Protein AF-T0PRH8-F1 (afdb_monomer_lite)

pLDDT: mean 71.01, std 11.2, range [43.16, 95.88]

Radius of gyration: 41.34 Å; chains: 1; bounding box: 69×124×57 Å

Sequence (202 aa):
MGSVISRPVVTSVGVLYPAYASFKALETPSTDDDKQWLTYWVVFSITSSAEEVAERVVSYLPGYYVLKCIFLVWLMLPKTRGAIVVYDRYLQPLLKQYEPLLDAKLAALKTYVDNWIADMKANGASYIKQGLTISIEKAMEVQEAAANSPLKAKVADKMAEMKTKGLQMTSDGVAKIKAQVSRRKLSSAIDADVDAEPEAIE

Foldseek 3Di:
DPPPVVVVVVVCCLCVVLVVQCVVVVVDPDCVSVVVSVVSVVVVVVVVVVVVVCVVVVPDDPPVVVVVVVLVVCCPDPVNVSVVVCCVPPVVVVVVVCVVVVVVVVVVVVVVVVVVVVCCVVCVVVVVVVVVVVVVVVVVVVVVCVVPDCVVVVVVVVVVVVVVVVVVVVVVVVVVVVVVVVVVVVVVVVVVVVVPDDDDDD

Structure (mmCIF, N/CA/C/O backbone):
data_AF-T0PRH8-F1
#
_entry.id   AF-T0PRH8-F1
#
loop_
_atom_site.group_PDB
_atom_site.id
_atom_site.type_symbol
_atom_site.label_atom_id
_atom_site.label_alt_id
_atom_site.label_comp_id
_atom_site.label_asym_id
_atom_site.label_entity_id
_atom_site.label_seq_id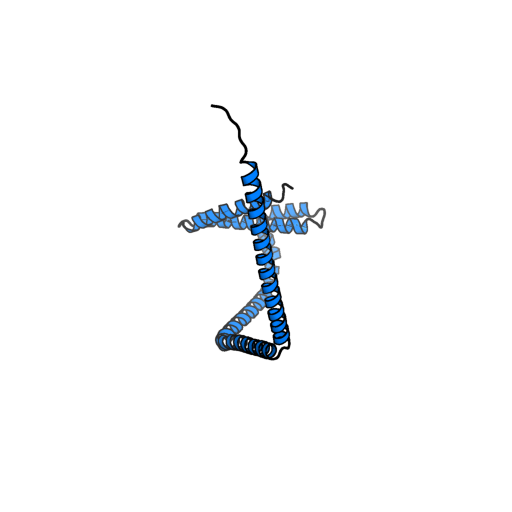
_atom_site.pdbx_PDB_ins_code
_atom_site.Cartn_x
_atom_site.Cartn_y
_atom_site.Cartn_z
_atom_site.occupancy
_atom_site.B_iso_or_equiv
_atom_site.auth_seq_id
_atom_site.auth_comp_id
_atom_site.auth_asym_id
_atom_site.auth_atom_id
_atom_site.pdbx_PDB_model_num
ATOM 1 N N . MET A 1 1 ? -10.837 21.943 -27.639 1.00 43.16 1 MET A N 1
ATOM 2 C CA . MET A 1 1 ? -10.510 22.198 -26.215 1.00 43.16 1 MET A CA 1
ATOM 3 C C . MET A 1 1 ? -11.712 21.995 -25.270 1.00 43.16 1 MET A C 1
ATOM 5 O O . MET A 1 1 ? -11.716 22.560 -24.189 1.00 43.16 1 MET A O 1
ATOM 9 N N . GLY A 1 2 ? -12.721 21.178 -25.621 1.00 47.44 2 GLY A N 1
ATOM 10 C CA . GLY A 1 2 ? -13.896 20.932 -24.759 1.00 47.44 2 GLY A CA 1
ATOM 11 C C . GLY A 1 2 ? -13.803 19.687 -23.863 1.00 47.44 2 GLY A C 1
ATOM 12 O O . GLY A 1 2 ? -14.584 19.549 -22.931 1.00 47.44 2 GLY A O 1
ATOM 13 N N . SER A 1 3 ? -12.844 18.789 -24.111 1.00 53.62 3 SER A N 1
ATOM 14 C CA . SER A 1 3 ? -12.804 17.462 -23.468 1.00 53.62 3 SER A CA 1
ATOM 15 C C . SER A 1 3 ? -12.044 17.399 -22.139 1.00 53.62 3 SER A C 1
ATOM 17 O O . SER A 1 3 ? -12.079 16.372 -21.472 1.00 53.62 3 SER A O 1
ATOM 19 N N . VAL A 1 4 ? -11.339 18.466 -21.747 1.00 50.88 4 VAL A N 1
ATOM 20 C CA . VAL A 1 4 ? -10.455 18.454 -20.561 1.00 50.88 4 VAL A CA 1
ATOM 21 C C . VAL A 1 4 ? -11.150 18.953 -19.293 1.00 50.88 4 VAL A C 1
ATOM 23 O O . VAL A 1 4 ? -10.736 18.604 -18.195 1.00 50.88 4 VAL A O 1
ATOM 26 N N . ILE A 1 5 ? -12.231 19.726 -19.437 1.00 53.38 5 ILE A N 1
ATOM 27 C CA . ILE A 1 5 ? -13.004 20.259 -18.303 1.00 53.38 5 ILE A CA 1
ATOM 28 C C . ILE A 1 5 ? -14.158 19.310 -17.941 1.00 53.38 5 ILE A C 1
ATOM 30 O O . ILE A 1 5 ? -14.494 19.166 -16.771 1.00 53.38 5 ILE A O 1
ATOM 34 N N . SER A 1 6 ? -14.733 18.596 -18.917 1.00 56.00 6 SER A N 1
ATOM 35 C CA . SER A 1 6 ? -15.868 17.693 -18.676 1.00 56.00 6 SER A CA 1
ATOM 36 C C . SER A 1 6 ? -15.503 16.453 -17.852 1.00 56.00 6 SER A C 1
ATOM 38 O O . SER A 1 6 ? -16.301 16.034 -17.017 1.00 56.00 6 SER A O 1
ATOM 40 N N . ARG A 1 7 ? -14.298 15.891 -18.031 1.00 60.00 7 ARG A N 1
ATOM 41 C CA . ARG A 1 7 ? -13.846 14.685 -17.308 1.00 60.00 7 ARG A CA 1
ATOM 42 C C . ARG A 1 7 ? -13.768 14.887 -15.786 1.00 60.00 7 ARG A C 1
ATOM 44 O O . ARG A 1 7 ? -14.464 14.159 -15.084 1.00 60.00 7 ARG A O 1
ATOM 51 N N . PRO A 1 8 ? -13.035 15.881 -15.242 1.00 61.50 8 PRO A N 1
ATOM 52 C CA . PRO A 1 8 ? -12.968 16.072 -13.794 1.00 61.50 8 PRO A CA 1
ATOM 53 C C . PRO A 1 8 ? -14.308 16.496 -13.185 1.00 61.50 8 PRO A C 1
ATOM 55 O O . PRO A 1 8 ? -14.574 16.145 -12.042 1.00 61.50 8 PRO A O 1
ATOM 58 N N . VAL A 1 9 ? -15.173 17.200 -13.925 1.00 65.19 9 VAL A N 1
ATOM 59 C CA . VAL A 1 9 ? -16.506 17.595 -13.438 1.00 65.19 9 VAL A CA 1
ATOM 60 C C . VAL A 1 9 ? -17.423 16.379 -13.293 1.00 65.19 9 VAL A C 1
ATOM 62 O O . VAL A 1 9 ? -18.055 16.220 -12.253 1.00 65.19 9 VAL A O 1
ATOM 65 N N . VAL A 1 10 ? -17.447 15.477 -14.279 1.00 65.50 10 VAL A N 1
ATOM 66 C CA . VAL A 1 10 ? -18.222 14.226 -14.200 1.00 65.50 10 VAL A CA 1
ATOM 67 C C . VAL A 1 10 ? -17.680 13.309 -13.101 1.00 65.50 10 VAL A C 1
ATOM 69 O O . VAL A 1 10 ? -18.465 12.781 -12.317 1.00 65.50 10 VAL A O 1
ATOM 72 N N . THR A 1 11 ? -16.356 13.174 -12.975 1.00 66.06 11 THR A N 1
ATOM 73 C CA . THR A 1 11 ? -15.730 12.402 -11.888 1.00 66.06 11 THR A CA 1
ATOM 74 C C . THR A 1 11 ? -16.019 13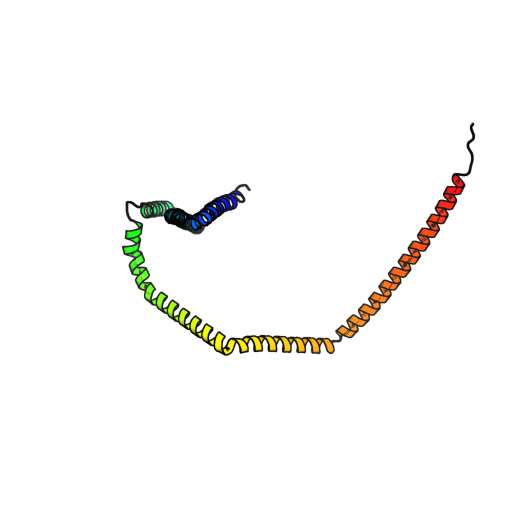.012 -10.517 1.00 66.06 11 THR A C 1
ATOM 76 O O . THR A 1 11 ? -16.345 12.290 -9.582 1.00 66.06 11 THR A O 1
ATOM 79 N N . SER A 1 12 ? -15.967 14.338 -10.389 1.00 69.94 12 SER A N 1
ATOM 80 C CA . SER A 1 12 ? -16.267 15.030 -9.131 1.00 69.94 12 SER A CA 1
ATOM 81 C C . SER A 1 12 ? -17.722 14.815 -8.726 1.00 69.94 12 SER A C 1
ATOM 83 O O . SER A 1 12 ? -17.978 14.441 -7.590 1.00 69.94 12 SER A O 1
ATOM 85 N N . VAL A 1 13 ? -18.681 14.955 -9.646 1.00 73.81 13 VAL A N 1
ATOM 86 C CA . VAL A 1 13 ? -20.102 14.693 -9.354 1.00 73.81 13 VAL A CA 1
ATOM 87 C C . VAL A 1 13 ? -20.341 13.215 -9.014 1.00 73.81 13 VAL A C 1
ATOM 89 O O . VAL A 1 13 ? -21.066 12.922 -8.064 1.00 73.81 13 VAL A O 1
ATOM 92 N N . GLY A 1 14 ? -19.680 12.295 -9.724 1.00 66.19 14 GLY A N 1
ATOM 93 C CA . GLY A 1 14 ? -19.732 10.852 -9.470 1.00 66.19 14 GLY A CA 1
ATOM 94 C C . GLY A 1 14 ? -19.055 10.399 -8.173 1.00 66.19 14 GLY A C 1
ATOM 95 O O . GLY A 1 14 ? -19.273 9.275 -7.750 1.00 66.19 14 GLY A O 1
ATOM 96 N N . VAL A 1 15 ? -18.270 11.253 -7.512 1.00 78.25 15 VAL A N 1
ATOM 97 C CA . VAL A 1 15 ? -17.600 10.928 -6.241 1.00 78.25 15 VAL A CA 1
ATOM 98 C C . VAL A 1 15 ? -18.198 11.718 -5.076 1.00 78.25 15 VAL A C 1
ATOM 100 O O . VAL A 1 15 ? -18.506 11.136 -4.042 1.00 78.25 15 VAL A O 1
ATOM 103 N N . LEU A 1 16 ? -18.421 13.026 -5.230 1.00 77.81 16 LEU A N 1
ATOM 104 C CA . LEU A 1 16 ? -18.896 13.915 -4.159 1.00 77.81 16 LEU A CA 1
ATOM 105 C C . LEU A 1 16 ? -20.326 13.603 -3.717 1.00 77.81 16 LEU A C 1
ATOM 107 O O . LEU A 1 16 ? -20.601 13.586 -2.519 1.00 77.81 16 LEU A O 1
ATOM 111 N N . TYR A 1 17 ? -21.232 13.343 -4.664 1.00 77.25 17 TYR A N 1
ATOM 112 C CA . TYR A 1 17 ? -22.624 13.025 -4.341 1.00 77.25 17 TYR A CA 1
ATOM 113 C C . TYR A 1 17 ? -22.763 11.700 -3.564 1.00 77.25 17 TYR A C 1
ATOM 115 O O . TYR A 1 17 ? -23.310 11.722 -2.458 1.00 77.25 17 TYR A O 1
ATOM 123 N N . PRO A 1 18 ? -22.233 10.561 -4.051 1.00 78.12 18 PRO A N 1
ATOM 124 C CA . PRO A 1 18 ? -22.282 9.305 -3.307 1.00 78.12 18 PRO A CA 1
ATOM 125 C C . PRO A 1 18 ? -21.422 9.321 -2.038 1.00 78.12 18 PRO A C 1
ATOM 127 O O . PRO A 1 18 ? -21.774 8.629 -1.089 1.00 78.12 18 PRO A O 1
ATOM 130 N N . ALA A 1 19 ? -20.351 10.121 -1.953 1.00 78.88 19 ALA A N 1
ATOM 131 C CA . ALA A 1 19 ? -19.592 10.285 -0.708 1.00 78.88 19 ALA A CA 1
ATOM 132 C C . ALA A 1 19 ? -20.415 10.989 0.381 1.00 78.88 19 ALA A C 1
ATOM 134 O O . ALA A 1 19 ? -20.448 10.527 1.520 1.00 78.88 19 ALA A O 1
ATOM 135 N N . TYR A 1 20 ? -21.134 12.060 0.030 1.00 78.31 20 TYR A N 1
ATOM 136 C CA . TYR A 1 20 ? -22.046 12.725 0.963 1.00 78.31 20 TYR A CA 1
ATOM 137 C C . TYR A 1 20 ? -23.210 11.813 1.367 1.00 78.31 20 TYR A C 1
ATOM 139 O O . TYR A 1 20 ? -23.575 11.739 2.539 1.00 78.31 20 TYR A O 1
ATOM 147 N N . ALA A 1 21 ? -23.768 11.073 0.409 1.00 77.00 21 ALA A N 1
ATOM 148 C CA . ALA A 1 21 ? -24.850 10.141 0.688 1.00 77.00 21 ALA A CA 1
ATOM 149 C C . ALA A 1 21 ? -24.391 8.936 1.535 1.00 77.00 21 ALA A C 1
ATOM 151 O O . ALA A 1 21 ? -25.132 8.515 2.417 1.00 77.00 21 ALA A O 1
ATOM 152 N N . SER A 1 22 ? -23.153 8.458 1.351 1.00 75.94 22 SER A N 1
ATOM 153 C CA . SER A 1 22 ? -22.528 7.436 2.208 1.00 75.94 22 SER A CA 1
ATOM 154 C C . SER A 1 22 ? -22.300 7.961 3.628 1.00 75.94 22 SER A C 1
ATOM 156 O O . SER A 1 22 ? -22.585 7.259 4.588 1.00 75.94 22 SER A O 1
ATOM 158 N N . PHE A 1 23 ? -21.843 9.210 3.785 1.00 78.38 23 PHE A N 1
ATOM 159 C CA . PHE A 1 23 ? -21.704 9.841 5.104 1.00 78.38 23 PHE A CA 1
ATOM 160 C C . PHE A 1 23 ? -23.047 9.904 5.837 1.00 78.38 23 PHE A C 1
ATOM 162 O O . PHE A 1 23 ? -23.138 9.537 7.003 1.00 78.38 23 PHE A O 1
ATOM 169 N N . LYS A 1 24 ? -24.106 10.302 5.128 1.00 73.62 24 LYS A N 1
ATOM 170 C CA . LYS A 1 24 ? -25.454 10.352 5.694 1.00 73.62 24 LYS A CA 1
ATOM 171 C C . LYS A 1 24 ? -26.014 8.959 6.009 1.00 73.62 24 LYS A C 1
ATOM 173 O O . LYS A 1 24 ? -26.724 8.817 6.996 1.00 73.62 24 LYS A O 1
ATOM 178 N N . ALA A 1 25 ? -25.681 7.949 5.202 1.00 71.69 25 ALA A N 1
ATOM 179 C CA . ALA A 1 25 ? -26.064 6.558 5.445 1.00 71.69 25 ALA A CA 1
ATOM 180 C C . ALA A 1 25 ? -25.408 5.982 6.715 1.00 71.69 25 ALA A C 1
ATOM 182 O O . ALA A 1 25 ? -26.069 5.269 7.464 1.00 71.69 25 ALA A O 1
ATOM 183 N N . LEU A 1 26 ? -24.167 6.380 7.021 1.00 71.12 26 LEU A N 1
ATOM 184 C CA . LEU A 1 26 ? -23.452 5.971 8.239 1.00 71.12 26 LEU A CA 1
ATOM 185 C C . LEU A 1 26 ? -24.048 6.545 9.534 1.00 71.12 26 LEU A C 1
ATOM 187 O O . LEU A 1 26 ? -23.803 6.011 10.614 1.00 71.12 26 LEU A O 1
ATOM 191 N N . GLU A 1 27 ? -24.813 7.635 9.448 1.00 73.06 27 GLU A N 1
ATOM 192 C CA . GLU A 1 27 ? -25.531 8.207 10.594 1.00 73.06 27 GLU A CA 1
ATOM 193 C C . GLU A 1 27 ? -26.893 7.531 10.830 1.00 73.06 27 GLU A C 1
ATOM 195 O O . GLU A 1 27 ? -27.508 7.717 11.884 1.00 73.06 27 GLU A O 1
ATOM 200 N N . THR A 1 28 ? -27.372 6.726 9.875 1.00 69.69 28 THR A N 1
ATOM 201 C CA . THR A 1 28 ? -28.622 5.968 9.991 1.00 69.69 28 THR A CA 1
ATOM 202 C C . THR A 1 28 ? -28.387 4.547 10.519 1.00 69.69 28 THR A C 1
ATOM 204 O O . THR A 1 28 ? -27.444 3.879 10.114 1.00 69.69 28 THR A O 1
ATOM 207 N N . PRO A 1 29 ? -29.265 4.018 11.393 1.00 64.25 29 PRO A N 1
ATOM 208 C CA . PRO A 1 29 ? -29.137 2.657 11.926 1.00 64.25 29 PRO A CA 1
ATOM 209 C C . PRO A 1 29 ? -29.546 1.538 10.937 1.00 64.25 29 PRO A C 1
ATOM 211 O O . PRO A 1 29 ? -29.546 0.364 11.313 1.00 64.25 29 PRO A O 1
ATOM 214 N N . SER A 1 30 ? -29.929 1.868 9.695 1.00 69.31 30 SER A N 1
ATOM 215 C CA . SER A 1 30 ? -30.323 0.920 8.642 1.00 69.31 30 SER A CA 1
ATOM 216 C C . SER A 1 30 ? -29.120 0.421 7.835 1.00 69.31 30 SER A C 1
ATOM 218 O O . SER A 1 30 ? -28.444 1.181 7.159 1.00 69.31 30 SER A O 1
ATOM 220 N N . THR A 1 31 ? -28.908 -0.898 7.815 1.00 66.38 31 THR A N 1
ATOM 221 C CA . THR A 1 31 ? -27.785 -1.527 7.081 1.00 66.38 31 THR A CA 1
ATOM 222 C C . THR A 1 31 ? -28.020 -1.708 5.574 1.00 66.38 31 THR A C 1
ATOM 224 O O . THR A 1 31 ? -27.134 -2.177 4.857 1.00 66.38 31 THR A O 1
ATOM 227 N N . ASP A 1 32 ? -29.215 -1.399 5.067 1.00 69.44 32 ASP A N 1
ATOM 228 C CA . ASP A 1 32 ? -29.540 -1.582 3.645 1.00 69.44 32 ASP A CA 1
ATOM 229 C C . ASP A 1 32 ? -29.017 -0.435 2.770 1.00 69.44 32 ASP A C 1
ATOM 231 O O . ASP A 1 32 ? -28.606 -0.675 1.632 1.00 69.44 32 ASP A O 1
ATOM 235 N N . ASP A 1 33 ? -28.919 0.774 3.327 1.00 69.19 33 ASP A N 1
ATOM 236 C CA . ASP A 1 33 ? -28.323 1.926 2.649 1.00 69.19 33 ASP A CA 1
ATOM 237 C C . ASP A 1 33 ? -26.811 1.715 2.462 1.00 69.19 33 ASP A C 1
ATOM 239 O O . ASP A 1 33 ? -26.274 1.936 1.373 1.00 69.19 33 ASP A O 1
ATOM 243 N N . ASP A 1 34 ? -26.135 1.159 3.473 1.00 73.50 34 ASP A N 1
ATOM 244 C CA . ASP A 1 34 ? -24.714 0.798 3.412 1.00 73.50 34 ASP A CA 1
ATOM 245 C C . ASP A 1 34 ? -24.415 -0.175 2.266 1.00 73.50 34 ASP A C 1
ATOM 247 O O . ASP A 1 34 ? -23.456 0.009 1.511 1.00 73.50 34 ASP A O 1
ATOM 251 N N . LYS A 1 35 ? -25.256 -1.205 2.088 1.00 71.44 35 LYS A N 1
ATOM 252 C CA . LYS A 1 35 ? -25.101 -2.181 0.995 1.00 71.44 35 LYS A CA 1
ATOM 253 C C . LYS A 1 35 ? -25.256 -1.523 -0.369 1.00 71.44 35 LYS A C 1
ATOM 255 O O . LYS A 1 35 ? -24.525 -1.879 -1.296 1.00 71.44 35 LYS A O 1
ATOM 260 N N . GLN A 1 36 ? -26.190 -0.586 -0.511 1.00 74.38 36 GLN A N 1
ATOM 261 C CA . GLN A 1 36 ? -26.423 0.120 -1.767 1.00 74.38 36 GLN A CA 1
ATOM 262 C C . GLN A 1 36 ? -25.223 0.998 -2.144 1.00 74.38 36 GLN A C 1
ATOM 264 O O . GLN A 1 36 ? -24.750 0.927 -3.282 1.00 74.38 36 GLN A O 1
ATOM 269 N N . TRP A 1 37 ? -24.680 1.763 -1.193 1.00 78.44 37 TRP A N 1
ATOM 270 C CA . TRP A 1 37 ? -23.505 2.602 -1.439 1.00 78.44 37 TRP A CA 1
ATOM 271 C C . TRP A 1 37 ? -22.243 1.768 -1.659 1.00 78.44 37 TRP A C 1
ATOM 273 O O . TRP A 1 37 ? -21.500 2.031 -2.602 1.00 78.44 37 TRP A O 1
ATOM 283 N N . LEU A 1 38 ? -22.032 0.700 -0.883 1.00 72.62 38 LEU A N 1
ATOM 284 C CA . LEU A 1 38 ? -20.902 -0.211 -1.083 1.00 72.62 38 LEU A CA 1
ATOM 285 C C . LEU A 1 38 ? -20.961 -0.897 -2.458 1.00 72.62 38 LEU A C 1
ATOM 287 O O . LEU A 1 38 ? -19.945 -0.999 -3.143 1.00 72.62 38 LEU A O 1
ATOM 291 N N . THR A 1 39 ? -22.154 -1.304 -2.905 1.00 74.19 39 THR A N 1
ATOM 292 C CA . THR A 1 39 ? -22.360 -1.872 -4.248 1.00 74.19 39 THR A CA 1
ATOM 293 C C . THR A 1 39 ? -22.036 -0.851 -5.337 1.00 74.19 39 THR A C 1
ATOM 295 O O . THR A 1 39 ? -21.348 -1.186 -6.303 1.00 74.19 39 THR A O 1
ATOM 298 N N . TYR A 1 40 ? -22.476 0.400 -5.172 1.00 77.75 40 TYR A N 1
ATOM 299 C CA . TYR A 1 40 ? -22.128 1.487 -6.086 1.00 77.75 40 TYR A CA 1
ATOM 300 C C . TYR A 1 40 ? -20.607 1.676 -6.189 1.00 77.75 40 TYR A C 1
ATOM 302 O O . TYR A 1 40 ? -20.074 1.707 -7.298 1.00 77.75 40 TYR A O 1
ATOM 310 N N . TRP A 1 41 ? -19.898 1.724 -5.055 1.00 81.12 41 TRP A N 1
ATOM 311 C CA . TRP A 1 41 ? -18.442 1.894 -5.024 1.00 81.12 41 TRP A CA 1
ATOM 312 C C . TRP A 1 41 ? -17.698 0.745 -5.711 1.00 81.12 41 TRP A C 1
ATOM 314 O O . TRP A 1 41 ? -16.776 0.994 -6.484 1.00 81.12 41 TRP A O 1
ATOM 324 N N . VAL A 1 42 ? -18.133 -0.504 -5.514 1.00 74.62 42 VAL A N 1
ATOM 325 C CA . VAL A 1 42 ? -17.550 -1.669 -6.202 1.00 74.62 42 VAL A CA 1
ATOM 326 C C . VAL A 1 42 ? -17.727 -1.562 -7.721 1.00 74.62 42 VAL A C 1
ATOM 328 O O . VAL A 1 42 ? -16.772 -1.764 -8.472 1.00 74.62 42 VAL A O 1
ATOM 331 N N . VAL A 1 43 ? -18.926 -1.201 -8.190 1.00 76.19 43 VAL A N 1
ATOM 332 C CA . VAL A 1 43 ? -19.208 -1.034 -9.627 1.00 76.19 43 VAL A CA 1
ATOM 333 C C . VAL A 1 43 ? -18.403 0.126 -10.218 1.00 76.19 43 VAL A C 1
ATOM 335 O O . VAL A 1 43 ? -17.841 -0.012 -11.308 1.00 76.19 43 VAL A O 1
ATOM 338 N N . PHE A 1 44 ? -18.298 1.243 -9.495 1.00 76.44 44 PHE A N 1
ATOM 339 C CA . PHE A 1 44 ? -17.514 2.406 -9.901 1.00 76.44 44 PHE A CA 1
ATOM 340 C C . PHE A 1 44 ? -16.026 2.056 -10.047 1.00 76.44 44 PHE A C 1
ATOM 342 O O . PHE A 1 44 ? -15.454 2.271 -11.112 1.00 76.44 44 PHE A O 1
ATOM 349 N N . SER A 1 45 ? -15.415 1.414 -9.045 1.00 72.31 45 SER A N 1
ATOM 350 C CA . SER A 1 45 ? -13.994 1.039 -9.081 1.00 72.31 45 SER A CA 1
ATOM 351 C C . SER A 1 45 ? -13.656 0.045 -10.191 1.00 72.31 45 SER A C 1
ATOM 353 O O . SER A 1 45 ? -12.612 0.182 -10.831 1.00 72.31 45 SER A O 1
ATOM 355 N N . ILE A 1 46 ? -14.527 -0.936 -10.454 1.00 72.19 46 ILE A N 1
ATOM 356 C CA . ILE A 1 46 ? -14.340 -1.887 -11.560 1.00 72.19 46 ILE A CA 1
ATOM 357 C C . ILE A 1 46 ? -14.431 -1.161 -12.905 1.00 72.19 46 ILE A C 1
ATOM 359 O O . ILE A 1 46 ? -13.607 -1.404 -13.785 1.00 72.19 46 ILE A O 1
ATOM 363 N N . THR A 1 47 ? -15.396 -0.252 -13.057 1.00 72.31 47 THR A N 1
ATOM 364 C CA . THR A 1 47 ? -15.590 0.516 -14.294 1.00 72.31 47 THR A CA 1
ATOM 365 C C . THR A 1 47 ? -14.406 1.446 -14.563 1.00 72.31 47 THR A C 1
ATOM 367 O O . THR A 1 47 ? -13.864 1.425 -15.665 1.00 72.31 47 THR A O 1
ATOM 370 N N . SER A 1 48 ? -13.932 2.185 -13.555 1.00 71.31 48 SER A N 1
ATOM 371 C CA . SER A 1 48 ? -12.764 3.069 -13.681 1.00 71.31 48 SER A CA 1
ATOM 372 C C . SER A 1 48 ? -11.468 2.296 -13.930 1.00 71.31 48 SER A C 1
ATOM 374 O O . SER A 1 48 ? -10.686 2.663 -14.803 1.00 71.31 48 SER A O 1
ATOM 376 N N . SER A 1 49 ? -11.264 1.169 -13.239 1.00 67.56 49 SER A N 1
ATOM 377 C CA . SER A 1 49 ? -10.101 0.301 -13.479 1.00 67.56 49 SER A CA 1
ATOM 378 C C . SER A 1 49 ? -10.124 -0.292 -14.892 1.00 67.56 49 SER A C 1
ATOM 380 O O . SER A 1 49 ? -9.086 -0.418 -15.542 1.00 67.56 49 SER A O 1
ATOM 382 N N . ALA A 1 50 ? -11.311 -0.646 -15.396 1.00 64.69 50 ALA A N 1
ATOM 383 C CA . ALA A 1 50 ? -11.483 -1.118 -16.763 1.00 64.69 50 ALA A CA 1
ATOM 384 C C . ALA A 1 50 ? -11.214 -0.014 -17.796 1.00 64.69 50 ALA A C 1
ATOM 386 O O . ALA A 1 50 ? -10.628 -0.318 -18.833 1.00 64.69 50 ALA A O 1
ATOM 387 N N . GLU A 1 51 ? -11.590 1.238 -17.519 1.00 69.44 51 GLU A N 1
ATOM 388 C CA . GLU A 1 51 ? -11.321 2.395 -18.383 1.00 69.44 51 GLU A CA 1
ATOM 389 C C . GLU A 1 51 ? -9.813 2.666 -18.506 1.00 69.44 51 GLU A C 1
ATOM 391 O O . GLU A 1 51 ? -9.298 2.767 -19.619 1.00 69.44 51 GLU A O 1
ATOM 396 N N . GLU A 1 52 ? -9.071 2.647 -17.396 1.00 65.06 52 GLU A N 1
ATOM 397 C CA . GLU A 1 52 ? -7.612 2.841 -17.401 1.00 65.06 52 GLU A CA 1
ATOM 398 C C . GLU A 1 52 ? -6.860 1.707 -18.117 1.00 65.06 52 GLU A C 1
ATOM 400 O O . GLU A 1 52 ? -5.920 1.937 -18.888 1.00 65.06 52 GLU A O 1
ATOM 405 N N . VAL A 1 53 ? -7.273 0.457 -17.883 1.00 58.22 53 VAL A N 1
ATOM 406 C CA . VAL A 1 53 ? -6.692 -0.709 -18.562 1.00 58.22 53 VAL A CA 1
ATOM 407 C C . VAL A 1 53 ? -7.071 -0.714 -20.039 1.00 58.22 53 VAL A C 1
ATOM 409 O O . VAL A 1 53 ? -6.250 -1.099 -20.871 1.00 58.22 53 VAL A O 1
ATOM 412 N N . ALA A 1 54 ? -8.285 -0.281 -20.386 1.00 58.19 54 ALA A N 1
ATOM 413 C CA . ALA A 1 54 ? -8.686 -0.097 -21.769 1.00 58.19 54 ALA A CA 1
ATOM 414 C C . ALA A 1 54 ? -7.761 0.927 -22.427 1.00 58.19 54 ALA A C 1
ATOM 416 O O . ALA A 1 54 ? -7.040 0.540 -23.337 1.00 58.19 54 ALA A O 1
ATOM 417 N N . GLU A 1 55 ? -7.672 2.163 -21.934 1.00 60.09 55 GLU A N 1
ATOM 418 C CA . GLU A 1 55 ? -6.828 3.216 -22.523 1.00 60.09 55 GLU A CA 1
ATOM 419 C C . GLU A 1 55 ? -5.357 2.785 -22.706 1.00 60.09 55 GLU A C 1
ATOM 421 O O . GLU A 1 55 ? -4.754 3.064 -23.743 1.00 60.09 55 GLU A O 1
ATOM 426 N N . ARG A 1 56 ? -4.790 2.031 -21.751 1.00 53.66 56 ARG A N 1
ATOM 427 C CA . ARG A 1 56 ? -3.397 1.549 -21.810 1.00 53.66 56 ARG A CA 1
ATOM 428 C C . ARG A 1 56 ? -3.171 0.395 -22.794 1.00 53.66 56 ARG A C 1
ATOM 430 O O . ARG A 1 56 ? -2.091 0.293 -23.366 1.00 53.66 56 ARG A O 1
ATOM 437 N N . VAL A 1 57 ? -4.157 -0.483 -22.973 1.00 51.72 57 VAL A N 1
ATOM 438 C CA . VAL A 1 57 ? -4.062 -1.681 -23.835 1.00 51.72 57 VAL A CA 1
ATOM 439 C C . VAL A 1 57 ? -4.569 -1.397 -25.259 1.00 51.72 57 VAL A C 1
ATOM 441 O O . VAL A 1 57 ? -4.159 -2.065 -26.209 1.00 51.72 57 VAL A O 1
ATOM 444 N N . VAL A 1 58 ? -5.421 -0.374 -25.419 1.00 49.78 58 VAL A N 1
ATOM 445 C CA . VAL A 1 58 ? -6.073 0.058 -26.670 1.00 49.78 58 VAL A CA 1
ATOM 446 C C . VAL A 1 58 ? -5.087 0.483 -27.764 1.00 49.78 58 VAL A C 1
ATOM 448 O O . VAL A 1 58 ? -5.412 0.432 -28.947 1.00 49.78 58 VAL A O 1
ATOM 451 N N . SER A 1 59 ? -3.866 0.870 -27.407 1.00 55.88 59 SER A N 1
ATOM 452 C CA . SER A 1 59 ? -2.885 1.399 -28.357 1.00 55.88 59 SER A CA 1
ATOM 453 C C . SER A 1 59 ? -2.148 0.340 -29.191 1.00 55.88 59 SER A C 1
ATOM 455 O O . SER A 1 59 ? -1.414 0.729 -30.097 1.00 55.88 59 SER A O 1
ATOM 457 N N . TYR A 1 60 ? -2.316 -0.970 -28.927 1.00 51.22 60 TYR A N 1
ATOM 458 C CA . TYR A 1 60 ? -1.367 -1.981 -29.431 1.00 51.22 60 TYR A CA 1
ATOM 459 C C . TYR A 1 60 ? -1.923 -3.159 -30.266 1.00 51.22 60 TYR A C 1
ATOM 461 O O . TYR A 1 60 ? -1.112 -3.887 -30.832 1.00 51.22 60 TYR A O 1
ATOM 469 N N . LEU A 1 61 ? -3.243 -3.398 -30.406 1.00 48.75 61 LEU A N 1
ATOM 470 C CA . LEU A 1 61 ? -3.723 -4.581 -31.165 1.00 48.75 61 LEU A CA 1
ATOM 471 C C . LEU A 1 61 ? -5.082 -4.430 -31.896 1.00 48.75 61 LEU A C 1
ATOM 473 O O . LEU A 1 61 ? -6.103 -4.200 -31.242 1.00 48.75 61 LEU A O 1
ATOM 477 N N . PRO A 1 62 ? -5.153 -4.674 -33.225 1.00 51.31 62 PRO A N 1
ATOM 478 C CA . PRO A 1 62 ? -6.412 -4.734 -33.969 1.00 51.31 62 PRO A CA 1
ATOM 479 C C . PRO A 1 62 ? -7.062 -6.135 -33.871 1.00 51.31 62 PRO A C 1
ATOM 481 O O . PRO A 1 62 ? -6.412 -7.146 -34.115 1.00 51.31 62 PRO A O 1
ATOM 484 N N . GLY A 1 63 ? -8.355 -6.210 -33.515 1.00 58.81 63 GLY A N 1
ATOM 485 C CA . GLY A 1 63 ? -9.170 -7.450 -33.502 1.00 58.81 63 GLY A CA 1
ATOM 486 C C . GLY A 1 63 ? -9.420 -8.105 -32.130 1.00 58.81 63 GLY A C 1
ATOM 487 O O . GLY A 1 63 ? -10.367 -8.873 -31.973 1.00 58.81 63 GLY A O 1
ATOM 488 N N . TYR A 1 64 ? -8.655 -7.744 -31.100 1.00 53.81 64 TYR A N 1
ATOM 489 C CA . TYR A 1 64 ? -8.808 -8.273 -29.734 1.00 53.81 64 TYR A CA 1
ATOM 490 C C . TYR A 1 64 ? -10.105 -7.811 -29.031 1.00 53.81 64 TYR A C 1
ATOM 492 O O . TYR A 1 64 ? -10.660 -8.532 -28.202 1.00 53.81 64 TYR A O 1
ATOM 500 N N . TYR A 1 65 ? -10.637 -6.640 -29.399 1.00 48.41 65 TYR A N 1
ATOM 501 C CA . TYR A 1 65 ? -11.817 -6.032 -28.768 1.00 48.41 65 TYR A CA 1
ATOM 502 C C . TYR A 1 65 ? -13.082 -6.865 -28.847 1.00 48.41 65 TYR A C 1
ATOM 504 O O . TYR A 1 65 ? -13.819 -6.912 -27.876 1.00 48.41 65 TYR A O 1
ATOM 512 N N . VAL A 1 66 ? -13.354 -7.523 -29.971 1.00 59.81 66 VAL A N 1
ATOM 513 C CA . VAL A 1 66 ? -14.601 -8.285 -30.130 1.00 59.81 66 VAL A CA 1
ATOM 514 C C . VAL A 1 66 ? -14.585 -9.502 -29.209 1.00 59.81 66 VAL A C 1
ATOM 516 O O . VAL A 1 66 ? -15.534 -9.739 -28.465 1.00 59.81 66 VAL A O 1
ATOM 519 N N . LEU A 1 67 ? -13.464 -10.223 -29.191 1.00 56.81 67 LEU A N 1
ATOM 520 C CA . LEU A 1 67 ? -13.277 -11.410 -28.361 1.00 56.81 67 LEU A CA 1
ATOM 521 C C . LEU A 1 67 ? -13.246 -11.044 -26.868 1.00 56.81 67 LEU A C 1
ATOM 523 O O . LEU A 1 67 ? -13.838 -11.734 -26.041 1.00 56.81 67 LEU A O 1
ATOM 527 N N . LYS A 1 68 ? -12.651 -9.893 -26.535 1.00 54.78 68 LYS A N 1
ATOM 528 C CA . LYS A 1 68 ? -12.652 -9.322 -25.187 1.00 54.78 68 LYS A CA 1
ATOM 529 C C . LYS A 1 68 ? -14.032 -8.825 -24.750 1.00 54.78 68 LYS A C 1
ATOM 531 O O . LYS A 1 68 ? -14.417 -9.110 -23.626 1.00 54.78 68 LYS A O 1
ATOM 536 N N . CYS A 1 69 ? -14.798 -8.145 -25.601 1.00 55.84 69 CYS A N 1
ATOM 537 C CA . CYS A 1 69 ? -16.161 -7.707 -25.289 1.00 55.84 69 CYS A CA 1
ATOM 538 C C . CYS A 1 69 ? -17.087 -8.900 -25.052 1.00 55.84 69 CYS A C 1
ATOM 540 O O . CYS A 1 69 ? -17.827 -8.901 -24.076 1.00 55.84 69 CYS A O 1
ATOM 542 N N . ILE A 1 70 ? -16.999 -9.947 -25.878 1.00 68.88 70 ILE A N 1
ATOM 543 C CA . ILE A 1 70 ? -17.749 -11.193 -25.665 1.00 68.88 70 ILE A CA 1
ATOM 544 C C . ILE A 1 70 ? -17.351 -11.827 -24.327 1.00 68.88 70 ILE A C 1
ATOM 546 O O . ILE A 1 70 ? -18.223 -12.217 -23.554 1.00 68.88 70 ILE A O 1
ATOM 550 N N . PHE A 1 71 ? -16.053 -11.869 -24.016 1.00 63.66 71 PHE A N 1
ATOM 551 C CA . PHE A 1 71 ? -15.555 -12.398 -22.748 1.00 63.66 71 PHE A CA 1
ATOM 552 C C . PHE A 1 71 ? -16.010 -11.569 -21.533 1.00 63.66 71 PHE A C 1
ATOM 554 O O . PHE A 1 71 ? -16.465 -12.142 -20.550 1.00 63.66 71 PHE A O 1
ATOM 561 N N . LEU A 1 72 ? -15.953 -10.236 -21.601 1.00 58.41 72 LEU A N 1
ATOM 562 C CA . LEU A 1 72 ? -16.397 -9.324 -20.537 1.00 58.41 72 LEU A CA 1
ATOM 563 C C . LEU A 1 72 ? -17.910 -9.360 -20.331 1.00 58.41 72 LEU A C 1
ATOM 565 O O . LEU A 1 72 ? -18.357 -9.409 -19.192 1.00 58.41 72 LEU A O 1
ATOM 569 N N . VAL A 1 73 ? -18.700 -9.390 -21.407 1.00 67.38 73 VAL A N 1
ATOM 570 C CA . VAL A 1 73 ? -20.161 -9.543 -21.329 1.00 67.38 73 VAL A CA 1
ATOM 571 C C . VAL A 1 73 ? -20.520 -10.906 -20.736 1.00 67.38 73 VAL A C 1
ATOM 573 O O . VAL A 1 73 ? -21.397 -10.996 -19.879 1.00 67.38 73 VAL A O 1
ATOM 576 N N . TRP A 1 74 ? -19.799 -11.964 -21.115 1.00 66.06 74 TRP A N 1
ATOM 577 C CA . TRP A 1 74 ? -19.959 -13.292 -20.524 1.00 66.06 74 TRP A CA 1
ATOM 578 C C . TRP A 1 74 ? -19.569 -13.339 -19.036 1.00 66.06 74 TRP A C 1
ATOM 580 O O . TRP A 1 74 ? -20.214 -14.050 -18.261 1.00 66.06 74 TRP A O 1
ATOM 590 N N . LEU A 1 75 ? -18.570 -12.550 -18.622 1.00 58.41 75 LEU A N 1
ATOM 591 C CA . LEU A 1 75 ? -18.155 -12.396 -17.224 1.00 58.41 75 LEU A CA 1
ATOM 592 C C . LEU A 1 75 ? -19.156 -11.557 -16.406 1.00 58.41 75 LEU A C 1
ATOM 594 O O . LEU A 1 75 ? -19.378 -11.852 -15.235 1.00 58.41 75 LEU A O 1
ATOM 598 N N . MET A 1 76 ? -19.768 -10.540 -17.027 1.00 52.88 76 MET A N 1
ATOM 599 C CA . MET A 1 76 ? -20.750 -9.638 -16.415 1.00 52.88 76 MET A CA 1
ATOM 600 C C . MET A 1 76 ? -22.144 -10.249 -16.265 1.00 52.88 76 MET A C 1
ATOM 602 O O . MET A 1 76 ? -22.899 -9.781 -15.418 1.00 52.88 76 MET A O 1
ATOM 606 N N . LEU A 1 77 ? -22.523 -11.259 -17.059 1.00 61.75 77 LEU A N 1
ATOM 607 C CA . LEU A 1 77 ? -23.855 -11.858 -16.950 1.00 61.75 77 LEU A CA 1
ATOM 608 C C . LEU A 1 77 ? -23.998 -12.647 -15.626 1.00 61.75 77 LEU A C 1
ATOM 610 O O . LEU A 1 77 ? -23.431 -13.738 -15.490 1.00 61.75 77 LEU A O 1
ATOM 614 N N . PRO A 1 78 ? -24.846 -12.200 -14.672 1.00 52.50 78 PRO A N 1
ATOM 615 C CA . PRO A 1 78 ? -25.056 -12.916 -13.410 1.00 52.50 78 PRO A CA 1
ATOM 616 C C . PRO A 1 78 ? -25.790 -14.254 -13.609 1.00 52.50 78 PRO A C 1
ATOM 618 O O . PRO A 1 78 ? -25.772 -15.112 -12.729 1.00 52.50 78 PRO A O 1
ATOM 621 N N . LYS A 1 79 ? -26.415 -14.463 -14.780 1.00 52.91 79 LYS A N 1
ATOM 622 C CA . LYS A 1 79 ? -27.132 -15.699 -15.129 1.00 52.91 79 LYS A CA 1
ATOM 623 C C . LYS A 1 79 ? -26.226 -16.837 -15.605 1.00 52.91 79 LYS A C 1
ATOM 625 O O . LYS A 1 79 ? -26.579 -17.992 -15.394 1.00 52.91 79 LYS A O 1
ATOM 630 N N . THR A 1 80 ? -25.078 -16.543 -16.217 1.00 60.19 80 THR A N 1
ATOM 631 C CA . THR A 1 80 ? -24.147 -17.564 -16.739 1.00 60.19 80 THR A CA 1
ATOM 632 C C . THR A 1 80 ? -23.052 -17.944 -15.747 1.00 60.19 80 THR A C 1
ATOM 634 O O . THR A 1 80 ? -22.333 -18.906 -16.003 1.00 60.19 80 THR A O 1
ATOM 637 N N . ARG A 1 81 ? -22.916 -17.222 -14.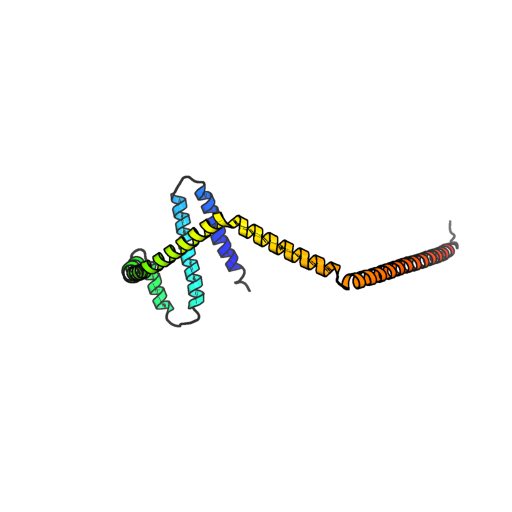619 1.00 65.31 81 ARG A N 1
ATOM 638 C CA . ARG A 1 81 ? -21.883 -17.462 -13.590 1.00 65.31 81 ARG A CA 1
ATOM 639 C C . ARG A 1 81 ? -20.466 -17.592 -14.184 1.00 65.31 81 ARG A C 1
ATOM 641 O O . ARG A 1 81 ? -19.622 -18.288 -13.626 1.00 65.31 81 ARG A O 1
ATOM 648 N N . GLY A 1 82 ? -20.190 -16.912 -15.303 1.00 66.88 82 GLY A N 1
ATOM 649 C CA . GLY A 1 82 ? -18.920 -17.030 -16.033 1.00 66.88 82 GLY A CA 1
ATOM 650 C C . GLY A 1 82 ? -17.715 -16.646 -15.174 1.00 66.88 82 GLY A C 1
ATOM 651 O O . GLY A 1 82 ? -16.696 -17.332 -15.192 1.00 66.88 82 GLY A O 1
ATOM 652 N N . ALA A 1 83 ? -17.879 -15.628 -14.324 1.00 60.22 83 ALA A N 1
ATOM 653 C CA . ALA A 1 83 ? -16.881 -15.234 -13.332 1.00 60.22 83 ALA A CA 1
ATOM 654 C C . ALA A 1 83 ? -16.516 -16.368 -12.355 1.00 60.22 83 ALA A C 1
ATOM 656 O O . ALA A 1 83 ? -15.340 -16.553 -12.061 1.00 60.22 83 ALA A O 1
ATOM 657 N N . ILE A 1 84 ? -17.495 -17.165 -11.907 1.00 69.81 84 ILE A N 1
ATOM 658 C CA . ILE A 1 84 ? -17.277 -18.289 -10.979 1.00 69.81 84 ILE A CA 1
ATOM 659 C C . ILE A 1 84 ? -16.521 -19.419 -11.684 1.00 69.81 84 ILE A C 1
ATOM 661 O O . ILE A 1 84 ? -15.563 -19.954 -11.142 1.00 69.81 84 ILE A O 1
ATOM 665 N N . VAL A 1 85 ? -16.877 -19.731 -12.933 1.00 71.38 85 VAL A N 1
ATOM 666 C CA . VAL A 1 85 ? -16.187 -20.769 -13.719 1.00 71.38 85 VAL A CA 1
ATOM 667 C C . VAL A 1 85 ? -14.724 -20.402 -13.972 1.00 71.38 85 VAL A C 1
ATOM 669 O O . VAL A 1 85 ? -13.848 -21.261 -13.888 1.00 71.38 85 VAL A O 1
ATOM 672 N N . VAL A 1 86 ? -14.443 -19.132 -14.275 1.00 70.19 86 VAL A N 1
ATOM 673 C CA . VAL A 1 86 ? -13.064 -18.653 -14.458 1.00 70.19 86 VAL A CA 1
ATOM 674 C C . VAL A 1 86 ? -12.304 -18.659 -13.134 1.00 70.19 86 VAL A C 1
ATOM 676 O O . VAL A 1 86 ? -11.133 -19.049 -13.104 1.00 70.19 86 VAL A O 1
ATOM 679 N N . TYR A 1 87 ? -12.976 -18.275 -12.047 1.00 64.38 87 TYR A N 1
ATOM 680 C CA . TYR A 1 87 ? -12.400 -18.289 -10.712 1.00 64.38 87 TYR A CA 1
ATOM 681 C C . TYR A 1 87 ? -11.988 -19.705 -10.291 1.00 64.38 87 TYR A C 1
ATOM 683 O O . TYR A 1 87 ? -10.812 -19.933 -10.023 1.00 64.38 87 TYR A O 1
ATOM 691 N N . ASP A 1 88 ? -12.906 -20.670 -10.340 1.00 74.12 88 ASP A N 1
ATOM 692 C CA . ASP A 1 88 ? -12.659 -22.046 -9.891 1.00 74.12 88 ASP A CA 1
ATOM 693 C C . ASP A 1 88 ? -11.669 -22.792 -10.797 1.00 74.12 88 ASP A C 1
ATOM 695 O O . ASP A 1 88 ? -10.835 -23.564 -10.327 1.00 74.12 88 ASP A O 1
ATOM 699 N N . ARG A 1 89 ? -11.734 -22.574 -12.119 1.00 71.50 89 ARG A N 1
ATOM 700 C CA . ARG A 1 89 ? -10.938 -23.359 -13.076 1.00 71.50 89 ARG A CA 1
ATOM 701 C C . ARG A 1 89 ? -9.529 -22.815 -13.302 1.00 71.50 89 ARG A C 1
ATOM 703 O O . ARG A 1 89 ? -8.632 -23.606 -13.578 1.00 71.50 89 ARG A O 1
ATOM 710 N N . TYR A 1 90 ? -9.331 -21.499 -13.219 1.00 67.50 90 TYR A N 1
ATOM 711 C CA . TYR A 1 90 ? -8.054 -20.873 -13.584 1.00 67.50 90 TYR A CA 1
ATOM 712 C C . TYR A 1 90 ? -7.435 -20.069 -12.445 1.00 67.50 90 TYR A C 1
ATOM 714 O O . TYR A 1 90 ? -6.250 -20.247 -12.167 1.00 67.50 90 TYR A O 1
ATOM 722 N N . LEU A 1 91 ? -8.202 -19.212 -11.760 1.00 67.56 91 LEU A N 1
ATOM 723 C CA . LEU A 1 91 ? -7.627 -18.394 -10.686 1.00 67.56 91 LEU A CA 1
ATOM 724 C C . LEU A 1 91 ? -7.324 -19.213 -9.435 1.00 67.56 91 LEU A C 1
ATOM 726 O O . LEU A 1 91 ? -6.256 -19.035 -8.869 1.00 67.56 91 LEU A O 1
ATOM 730 N N . GLN A 1 92 ? -8.213 -20.106 -9.003 1.00 75.62 92 GLN A N 1
ATOM 731 C CA . GLN A 1 92 ? -8.032 -20.899 -7.788 1.00 75.62 92 GLN A CA 1
ATOM 732 C C . GLN A 1 92 ? -6.732 -21.731 -7.786 1.00 75.62 92 GLN A C 1
ATOM 734 O O . GLN A 1 92 ? -6.006 -21.659 -6.792 1.00 75.62 92 GLN A O 1
ATOM 739 N N . PRO A 1 93 ? -6.378 -22.491 -8.846 1.00 75.81 93 PRO A N 1
ATOM 740 C CA . PRO A 1 93 ? -5.116 -23.231 -8.860 1.00 75.81 93 PRO A CA 1
ATOM 741 C C . PRO A 1 93 ? -3.890 -22.311 -8.928 1.00 75.81 93 PRO A C 1
ATOM 743 O O . PRO A 1 93 ? -2.891 -22.597 -8.271 1.00 75.81 93 PRO A O 1
ATOM 746 N N . LEU A 1 94 ? -3.968 -21.188 -9.654 1.00 73.75 94 LEU A N 1
ATOM 747 C CA . LEU A 1 94 ? -2.885 -20.201 -9.697 1.00 73.75 94 LEU A CA 1
ATOM 748 C C . LEU A 1 94 ? -2.683 -19.539 -8.330 1.00 73.75 94 LEU A C 1
ATOM 750 O O . LEU A 1 94 ? -1.560 -19.435 -7.851 1.00 73.75 94 LEU A O 1
ATOM 754 N N . LEU A 1 95 ? -3.761 -19.131 -7.664 1.00 74.56 95 LEU A N 1
ATOM 755 C CA . LEU A 1 95 ? -3.694 -18.453 -6.374 1.00 74.56 95 LEU A CA 1
ATOM 756 C C . LEU A 1 95 ? -3.126 -19.379 -5.294 1.00 74.56 95 LEU A C 1
ATOM 758 O O . LEU A 1 95 ? -2.225 -18.965 -4.574 1.00 74.56 95 LEU A O 1
ATOM 762 N N . LYS A 1 96 ? -3.552 -20.649 -5.262 1.00 76.56 96 LYS A N 1
ATOM 763 C CA . LYS A 1 96 ? -2.973 -21.675 -4.375 1.00 76.56 96 LYS A CA 1
ATOM 764 C C . LYS A 1 96 ? -1.489 -21.933 -4.638 1.00 76.56 96 LYS A C 1
ATOM 766 O O . LYS A 1 96 ? -0.750 -22.267 -3.720 1.00 76.56 96 LYS A O 1
ATOM 771 N N . GLN A 1 97 ? -1.030 -21.782 -5.880 1.00 78.81 97 GLN A N 1
ATOM 772 C CA . GLN A 1 97 ? 0.389 -21.921 -6.209 1.00 78.81 97 GLN A CA 1
ATOM 773 C C . GLN A 1 97 ? 1.228 -20.760 -5.648 1.00 78.81 97 GLN A C 1
ATOM 775 O O . GLN A 1 97 ? 2.371 -20.969 -5.242 1.00 78.81 97 GLN A O 1
ATOM 780 N N . TYR A 1 98 ? 0.672 -19.546 -5.614 1.00 79.75 98 TYR A N 1
ATOM 781 C CA . TYR A 1 98 ? 1.356 -18.354 -5.101 1.00 79.75 98 TYR A CA 1
ATOM 782 C C . TYR A 1 98 ? 1.129 -18.095 -3.605 1.00 79.75 98 TYR A C 1
ATOM 784 O O . TYR A 1 98 ? 1.922 -17.372 -3.004 1.00 79.75 98 TYR A O 1
ATOM 792 N N . GLU A 1 99 ? 0.110 -18.705 -2.999 1.00 79.31 99 GLU A N 1
ATOM 793 C CA . GLU A 1 99 ? -0.197 -18.670 -1.563 1.00 79.31 99 GLU A CA 1
ATOM 794 C C . GLU A 1 99 ? 1.038 -18.908 -0.670 1.00 79.31 99 GLU A C 1
ATOM 796 O O . GLU A 1 99 ? 1.368 -18.010 0.103 1.00 79.31 99 GLU A O 1
ATOM 801 N N . PRO A 1 100 ? 1.841 -19.983 -0.834 1.00 84.88 100 PRO A N 1
ATOM 802 C CA . PRO A 1 100 ? 3.009 -20.205 0.026 1.00 84.88 100 PRO A CA 1
ATOM 803 C C . PRO A 1 100 ? 4.098 -19.131 -0.124 1.00 84.88 100 PRO A C 1
ATOM 805 O O . PRO A 1 100 ? 4.824 -18.832 0.824 1.00 84.88 100 PRO A O 1
ATOM 808 N N . LEU A 1 101 ? 4.227 -18.525 -1.309 1.00 84.75 101 LEU A N 1
ATOM 809 C CA . LEU A 1 101 ? 5.184 -17.443 -1.552 1.00 84.75 101 LEU A CA 1
ATOM 810 C C . LEU A 1 101 ? 4.704 -16.120 -0.942 1.00 84.75 101 LEU A C 1
ATOM 812 O O . LEU A 1 101 ? 5.520 -15.347 -0.433 1.00 84.75 101 LEU A O 1
ATOM 816 N N . LEU A 1 102 ? 3.398 -15.855 -0.992 1.00 81.38 102 LEU A N 1
ATOM 817 C CA . LEU A 1 102 ? 2.782 -14.696 -0.352 1.00 81.38 102 LEU A CA 1
ATOM 818 C C . LEU A 1 102 ? 2.857 -14.811 1.170 1.00 81.38 102 LEU A C 1
ATOM 820 O O . LEU A 1 102 ? 3.283 -13.854 1.815 1.00 81.38 102 LEU A O 1
ATOM 824 N N . ASP A 1 103 ? 2.568 -15.987 1.723 1.00 88.88 103 ASP A N 1
ATOM 825 C CA . ASP A 1 103 ? 2.678 -16.260 3.156 1.00 88.88 103 ASP A CA 1
ATOM 826 C C . ASP A 1 103 ? 4.117 -16.117 3.648 1.00 88.88 103 ASP A C 1
ATOM 828 O O . ASP A 1 103 ? 4.361 -15.470 4.665 1.00 88.88 103 ASP A O 1
ATOM 832 N N . ALA A 1 104 ? 5.099 -16.626 2.896 1.00 90.44 104 ALA A N 1
ATOM 833 C CA . ALA A 1 104 ? 6.510 -16.453 3.234 1.00 90.44 104 ALA A CA 1
ATOM 834 C C . ALA A 1 104 ? 6.932 -14.972 3.237 1.00 90.44 104 ALA A C 1
ATOM 836 O O . ALA A 1 104 ? 7.655 -14.529 4.132 1.00 90.44 104 ALA A O 1
ATOM 837 N N . LYS A 1 105 ? 6.467 -14.181 2.260 1.00 88.06 105 LYS A N 1
ATOM 838 C CA . LYS A 1 105 ? 6.742 -12.735 2.199 1.00 88.06 105 LYS A CA 1
ATOM 839 C C . LYS A 1 105 ? 6.050 -11.971 3.325 1.00 88.06 105 LYS A C 1
ATOM 841 O O . LYS A 1 105 ? 6.668 -11.085 3.911 1.00 88.06 105 LYS A O 1
ATOM 846 N N . LEU A 1 106 ? 4.803 -12.312 3.640 1.00 90.19 106 LEU A N 1
ATOM 847 C CA . LEU A 1 106 ? 4.044 -11.715 4.737 1.00 90.19 106 LEU A CA 1
ATOM 848 C C . LEU A 1 106 ? 4.663 -12.053 6.093 1.00 90.19 106 LEU A C 1
ATOM 850 O O . LEU A 1 106 ? 4.807 -11.162 6.925 1.00 90.19 106 LEU A O 1
ATOM 854 N N . ALA A 1 107 ? 5.094 -13.298 6.295 1.00 92.62 107 ALA A N 1
ATOM 855 C CA . ALA A 1 107 ? 5.802 -13.714 7.499 1.00 92.62 107 ALA A CA 1
ATOM 856 C C . ALA A 1 107 ? 7.126 -12.954 7.653 1.00 92.62 107 ALA A C 1
ATOM 858 O O . ALA A 1 107 ? 7.376 -12.374 8.707 1.00 92.62 107 ALA A O 1
ATOM 859 N N . ALA A 1 108 ? 7.934 -12.869 6.589 1.00 91.69 108 ALA A N 1
ATOM 860 C CA . ALA A 1 108 ? 9.183 -12.109 6.603 1.00 91.69 108 ALA A CA 1
ATOM 861 C C . ALA A 1 108 ? 8.952 -10.617 6.895 1.00 91.69 108 ALA A C 1
ATOM 863 O O . ALA A 1 108 ? 9.680 -10.021 7.690 1.00 91.69 108 ALA A O 1
ATOM 864 N N . LEU A 1 109 ? 7.917 -10.021 6.295 1.00 92.88 109 LEU A N 1
ATOM 865 C CA . LEU A 1 109 ? 7.541 -8.632 6.543 1.00 92.88 109 LEU A CA 1
ATOM 866 C C . LEU A 1 109 ? 7.089 -8.427 7.990 1.00 92.88 109 LEU A C 1
ATOM 868 O O . LEU A 1 109 ? 7.524 -7.477 8.634 1.00 92.88 109 LEU A O 1
ATOM 872 N N . LYS A 1 110 ? 6.259 -9.329 8.518 1.00 92.62 110 LYS A N 1
ATOM 873 C CA . LYS A 1 110 ? 5.806 -9.276 9.907 1.00 92.62 110 LYS A CA 1
ATOM 874 C C . LYS A 1 110 ? 6.993 -9.340 10.866 1.00 92.62 110 LYS A C 1
ATOM 876 O O . LYS A 1 110 ? 7.093 -8.500 11.751 1.00 92.62 110 LYS A O 1
ATOM 881 N N . THR A 1 111 ? 7.922 -10.273 10.657 1.00 95.06 111 THR A N 1
ATOM 882 C CA . THR A 1 111 ? 9.139 -10.383 11.473 1.00 95.06 111 THR A CA 1
ATOM 883 C C . THR A 1 111 ? 10.013 -9.135 11.368 1.00 95.06 111 THR A C 1
ATOM 885 O O . THR A 1 111 ? 10.523 -8.665 12.380 1.00 95.06 111 THR A O 1
ATOM 888 N N . TYR A 1 112 ? 10.167 -8.561 10.172 1.00 93.00 112 TYR A N 1
ATOM 889 C CA . TYR A 1 112 ? 10.897 -7.307 9.985 1.00 93.00 112 TYR A CA 1
ATOM 890 C C . TYR A 1 112 ? 10.262 -6.152 10.773 1.00 93.00 112 TYR A C 1
ATOM 892 O O . TYR A 1 112 ? 10.966 -5.435 11.481 1.00 93.00 112 TYR A O 1
ATOM 900 N N . VAL A 1 113 ? 8.936 -6.008 10.696 1.00 92.25 113 VAL A N 1
ATOM 901 C CA . VAL A 1 113 ? 8.181 -4.983 11.431 1.00 92.25 113 VAL A CA 1
ATOM 902 C C . VAL A 1 113 ? 8.281 -5.198 12.941 1.00 92.25 113 VAL A C 1
ATOM 904 O O . VAL A 1 113 ? 8.556 -4.246 13.665 1.00 92.25 113 VAL A O 1
ATOM 907 N N . ASP A 1 114 ? 8.119 -6.429 13.423 1.00 95.88 114 ASP A N 1
ATOM 908 C CA . ASP A 1 114 ? 8.215 -6.753 14.851 1.00 95.88 114 ASP A CA 1
ATOM 909 C C . ASP A 1 114 ? 9.620 -6.444 15.399 1.00 95.88 114 ASP A C 1
ATOM 911 O O . ASP A 1 114 ? 9.756 -5.815 16.452 1.00 95.88 114 ASP A O 1
ATOM 915 N N . ASN A 1 115 ? 10.667 -6.812 14.652 1.00 93.94 115 ASN A N 1
ATOM 916 C CA . ASN A 1 115 ? 12.056 -6.515 15.004 1.00 93.94 115 ASN A CA 1
ATOM 917 C C . ASN A 1 115 ? 12.339 -5.006 14.989 1.00 93.94 115 ASN A C 1
ATOM 919 O O . ASN A 1 115 ? 13.009 -4.503 15.888 1.00 93.94 115 ASN A O 1
ATOM 923 N N . TRP A 1 116 ? 11.800 -4.271 14.013 1.00 88.81 116 TRP A N 1
ATOM 924 C CA . TRP A 1 116 ? 11.923 -2.814 13.946 1.00 88.81 116 TRP A CA 1
ATOM 925 C C . TRP A 1 116 ? 11.211 -2.121 15.115 1.00 88.81 116 TRP A C 1
ATOM 927 O O . TRP A 1 116 ? 11.776 -1.222 15.732 1.00 88.81 116 TRP A O 1
ATOM 937 N N . ILE A 1 117 ? 10.006 -2.565 15.488 1.00 89.38 117 ILE A N 1
ATOM 938 C CA . ILE A 1 117 ? 9.287 -2.043 16.662 1.00 89.38 117 ILE A CA 1
ATOM 939 C C . ILE A 1 117 ? 10.078 -2.315 17.949 1.00 89.38 117 ILE A C 1
ATOM 941 O O . ILE A 1 117 ? 10.143 -1.450 18.827 1.00 89.38 117 ILE A O 1
ATOM 945 N N . ALA A 1 118 ? 10.669 -3.504 18.082 1.00 92.81 118 ALA A N 1
ATOM 946 C CA . ALA A 1 118 ? 11.504 -3.851 19.228 1.00 92.81 118 ALA A CA 1
ATOM 947 C C . ALA A 1 118 ? 12.757 -2.965 19.310 1.00 92.81 118 ALA A C 1
ATOM 949 O O . ALA A 1 118 ? 13.051 -2.419 20.374 1.00 92.81 118 ALA A O 1
ATOM 950 N N . ASP A 1 119 ? 13.441 -2.757 18.185 1.00 89.69 119 ASP A N 1
ATOM 951 C CA . ASP A 1 119 ? 14.609 -1.881 18.098 1.00 89.69 119 ASP A CA 1
ATOM 952 C C . ASP A 1 119 ? 14.255 -0.412 18.379 1.00 89.69 119 ASP A C 1
ATOM 954 O O . ASP A 1 119 ? 14.934 0.252 19.159 1.00 89.69 119 ASP A O 1
ATOM 958 N N . MET A 1 120 ? 13.123 0.086 17.876 1.00 85.81 120 MET A N 1
ATOM 959 C CA . MET A 1 120 ? 12.641 1.431 18.202 1.00 85.81 120 MET A CA 1
ATOM 960 C C . MET A 1 120 ? 12.349 1.611 19.696 1.00 85.81 120 MET A C 1
ATOM 962 O O . MET A 1 120 ? 12.644 2.668 20.254 1.00 85.81 120 MET A O 1
ATOM 966 N N . LYS A 1 121 ? 11.793 0.598 20.367 1.00 85.94 121 LYS A N 1
ATOM 967 C CA . LYS A 1 121 ? 11.548 0.652 21.817 1.00 85.94 121 LYS A CA 1
ATOM 968 C C . LYS A 1 121 ? 12.843 0.611 22.627 1.00 85.94 121 LYS A C 1
ATOM 970 O O . LYS A 1 121 ? 12.930 1.298 23.640 1.00 85.94 121 LYS A O 1
ATOM 975 N N . ALA A 1 122 ? 13.826 -0.177 22.194 1.00 86.12 122 ALA A N 1
ATOM 976 C CA . ALA A 1 122 ? 15.096 -0.335 22.900 1.00 86.12 122 ALA A CA 1
ATOM 977 C C . ALA A 1 122 ? 16.065 0.833 22.647 1.00 86.12 122 ALA A C 1
ATOM 979 O O . ALA A 1 122 ? 16.666 1.364 23.579 1.00 86.12 122 ALA A O 1
ATOM 980 N N . ASN A 1 123 ? 16.184 1.263 21.391 1.00 87.56 123 ASN A N 1
ATOM 981 C CA . ASN A 1 123 ? 17.241 2.146 20.904 1.00 87.56 123 ASN A CA 1
ATOM 982 C C . ASN A 1 123 ? 16.718 3.475 20.327 1.00 87.56 123 ASN A C 1
ATOM 984 O O . ASN A 1 123 ? 17.520 4.339 19.970 1.00 87.56 123 ASN A O 1
ATOM 988 N N . GLY A 1 124 ? 15.400 3.713 20.293 1.00 78.88 124 GLY A N 1
ATOM 989 C CA . GLY A 1 124 ? 14.777 4.940 19.763 1.00 78.88 124 GLY A CA 1
ATOM 990 C C . GLY A 1 124 ? 15.331 6.239 20.355 1.00 78.88 124 GLY A C 1
ATOM 991 O O . GLY A 1 124 ? 15.623 7.193 19.633 1.00 78.88 124 GLY A O 1
ATOM 992 N N . ALA A 1 125 ? 15.562 6.258 21.670 1.00 77.94 125 ALA A N 1
ATOM 993 C CA . ALA A 1 125 ? 16.182 7.396 22.346 1.00 77.94 125 ALA A CA 1
ATOM 994 C C . ALA A 1 125 ? 17.644 7.616 21.914 1.00 77.94 125 ALA A C 1
ATOM 996 O O . ALA A 1 125 ? 18.117 8.751 21.914 1.00 77.94 125 ALA A O 1
ATOM 997 N N . SER A 1 126 ? 18.356 6.552 21.532 1.00 76.25 126 SER A N 1
ATOM 998 C CA . SER A 1 126 ? 19.728 6.624 21.021 1.00 76.25 126 SER A CA 1
ATOM 999 C C . SER A 1 126 ? 19.772 7.214 19.610 1.00 76.25 126 SER A C 1
ATOM 1001 O O . SER A 1 126 ? 20.598 8.084 19.351 1.00 76.25 126 SER A O 1
ATOM 1003 N N . TYR A 1 127 ? 18.832 6.851 18.728 1.00 75.25 127 TYR A N 1
ATOM 1004 C CA . TYR A 1 127 ? 18.734 7.433 17.381 1.00 75.25 127 TYR A CA 1
ATOM 1005 C C . TYR A 1 127 ? 18.465 8.941 17.405 1.00 75.25 127 TYR A C 1
ATOM 1007 O O . TYR A 1 127 ? 19.113 9.702 16.687 1.00 75.25 127 TYR A O 1
ATOM 1015 N N . ILE A 1 128 ? 17.561 9.393 18.279 1.00 73.81 128 ILE A N 1
ATOM 1016 C CA . ILE A 1 128 ? 17.283 10.826 18.463 1.00 73.81 128 ILE A CA 1
ATOM 1017 C C . ILE A 1 128 ? 18.514 11.543 19.031 1.00 73.81 128 ILE A C 1
ATOM 1019 O O . ILE A 1 128 ? 18.876 12.618 18.556 1.00 73.81 128 ILE A O 1
ATOM 1023 N N . LYS A 1 129 ? 19.192 10.937 20.015 1.00 71.88 129 LYS A N 1
ATOM 1024 C CA . LYS A 1 129 ? 20.433 11.484 20.579 1.00 71.88 129 LYS A CA 1
ATOM 1025 C C . LYS A 1 129 ? 21.539 11.588 19.529 1.00 71.88 129 LYS A C 1
ATOM 1027 O O . LYS A 1 129 ? 22.157 12.639 19.451 1.00 71.88 129 LYS A O 1
ATOM 1032 N N . GLN A 1 130 ? 21.746 10.566 18.698 1.00 75.38 130 GLN A N 1
ATOM 1033 C CA . GLN A 1 130 ? 22.746 10.585 17.624 1.00 75.38 130 GLN A CA 1
ATOM 1034 C C . GLN A 1 130 ? 22.443 11.643 16.555 1.00 75.38 130 GLN A C 1
ATOM 1036 O O . GLN A 1 130 ? 23.338 12.377 16.140 1.00 75.38 130 GLN A O 1
ATOM 1041 N N . GLY A 1 131 ? 21.182 11.774 16.132 1.00 77.38 131 GLY A N 1
ATOM 1042 C CA . GLY A 1 131 ? 20.782 12.826 15.191 1.00 77.38 131 GLY A CA 1
ATOM 1043 C C . GLY A 1 131 ? 20.997 14.234 15.758 1.00 77.38 131 GLY A C 1
ATOM 1044 O O . GLY A 1 131 ? 21.448 15.137 15.046 1.00 77.38 131 GLY A O 1
ATOM 1045 N N . LEU A 1 132 ? 20.737 14.413 17.058 1.00 71.69 132 LEU A N 1
ATOM 1046 C CA . LEU A 1 132 ? 20.975 15.671 17.761 1.00 71.69 132 LEU A CA 1
ATOM 1047 C C . LEU A 1 132 ? 22.474 15.974 17.902 1.00 71.69 132 LEU A C 1
ATOM 1049 O O . LEU A 1 132 ? 22.882 17.107 17.657 1.00 71.69 132 LEU A O 1
ATOM 1053 N N . THR A 1 133 ? 23.305 14.982 18.235 1.00 71.50 133 THR A N 1
ATOM 1054 C CA . THR A 1 133 ? 24.757 15.176 18.373 1.00 71.50 133 THR A CA 1
ATOM 1055 C C . THR A 1 133 ? 25.419 15.516 17.044 1.00 71.50 133 THR A C 1
ATOM 1057 O O . THR A 1 133 ? 26.208 16.452 17.010 1.00 71.50 133 THR A O 1
ATOM 1060 N N . ILE A 1 134 ? 25.043 14.855 15.941 1.00 77.12 134 ILE A N 1
ATOM 1061 C CA . ILE A 1 134 ? 25.571 15.165 14.597 1.00 77.12 134 ILE A CA 1
ATOM 1062 C C . ILE A 1 134 ? 25.184 16.590 14.174 1.00 77.12 134 ILE A C 1
ATOM 1064 O O . ILE A 1 134 ? 25.979 17.311 13.573 1.00 77.12 134 ILE A O 1
ATOM 1068 N N . SER A 1 135 ? 23.962 17.020 14.503 1.00 75.06 135 SER A N 1
ATOM 1069 C CA . SER A 1 135 ? 23.491 18.373 14.187 1.00 75.06 135 SER 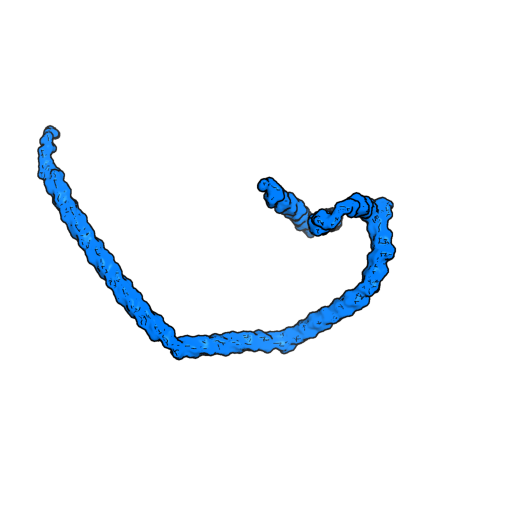A CA 1
ATOM 1070 C C . SER A 1 135 ? 24.245 19.441 14.982 1.00 75.06 135 SER A C 1
ATOM 1072 O O . SER A 1 135 ? 24.587 20.482 14.426 1.00 75.06 135 SER A O 1
ATOM 1074 N N . ILE A 1 136 ? 24.534 19.178 16.262 1.00 73.12 136 ILE A N 1
ATOM 1075 C CA . ILE A 1 136 ? 25.325 20.074 17.115 1.00 73.12 136 ILE A CA 1
ATOM 1076 C C . ILE A 1 136 ? 26.782 20.112 16.648 1.00 73.12 136 ILE A C 1
ATOM 1078 O O . ILE A 1 136 ? 27.328 21.197 16.492 1.00 73.12 136 ILE A O 1
ATOM 1082 N N . GLU A 1 137 ? 27.394 18.965 16.362 1.00 75.81 137 GLU A N 1
ATOM 1083 C CA . GLU A 1 137 ? 28.775 18.872 15.877 1.00 75.81 137 GLU A CA 1
ATOM 1084 C C . GLU A 1 137 ? 28.965 19.657 14.574 1.00 75.81 137 GLU A C 1
ATOM 1086 O O . GLU A 1 137 ? 29.823 20.536 14.490 1.00 75.81 137 GLU A O 1
ATOM 1091 N N . LYS A 1 138 ? 28.071 19.448 13.602 1.00 78.44 138 LYS A N 1
ATOM 1092 C CA . LYS A 1 138 ? 28.099 20.172 12.328 1.00 78.44 138 LYS A CA 1
ATOM 1093 C C . LYS A 1 138 ? 27.813 21.667 12.491 1.00 78.44 138 LYS A C 1
ATOM 1095 O O . LYS A 1 138 ? 28.381 22.486 11.772 1.00 78.44 138 LYS A O 1
ATOM 1100 N N . ALA A 1 139 ? 26.946 22.045 13.431 1.00 72.12 139 ALA A N 1
ATOM 1101 C CA . ALA A 1 139 ? 26.698 23.451 13.744 1.00 72.12 139 ALA A CA 1
ATOM 1102 C C . ALA A 1 139 ? 27.917 24.120 14.403 1.00 72.12 139 ALA A C 1
ATOM 1104 O O . ALA A 1 139 ? 28.210 25.274 14.089 1.00 72.12 139 ALA A O 1
ATOM 1105 N N . MET A 1 140 ? 28.651 23.410 15.267 1.00 65.00 140 MET A N 1
ATOM 1106 C CA . MET A 1 140 ? 29.884 23.910 15.884 1.00 65.00 140 MET A CA 1
ATOM 1107 C C . MET A 1 140 ? 31.014 24.063 14.857 1.00 65.00 140 MET A C 1
ATOM 1109 O O . MET A 1 140 ? 31.687 25.091 14.863 1.00 65.00 140 MET A O 1
ATOM 1113 N N . GLU A 1 141 ? 31.158 23.124 13.918 1.00 75.19 141 GLU A N 1
ATOM 1114 C CA . GLU A 1 141 ? 32.142 23.206 12.826 1.00 75.19 141 GLU A CA 1
ATOM 1115 C C . GLU A 1 141 ? 31.886 24.419 11.910 1.00 75.19 141 GLU A C 1
ATOM 1117 O O . GLU A 1 141 ? 32.795 25.192 11.602 1.00 75.19 141 GLU A O 1
ATOM 1122 N N . VAL A 1 142 ? 30.626 24.647 11.517 1.00 70.31 142 VAL A N 1
ATOM 1123 C CA . VAL A 1 142 ? 30.237 25.804 10.688 1.00 70.31 142 VAL A CA 1
ATOM 1124 C C . VAL A 1 142 ? 30.458 27.124 11.432 1.00 70.31 142 VAL A C 1
ATOM 1126 O O . VAL A 1 142 ? 30.869 28.117 10.825 1.00 70.31 142 VAL A O 1
ATOM 1129 N N . GLN A 1 143 ? 30.221 27.144 12.744 1.00 63.72 143 GLN A N 1
ATOM 1130 C CA . GLN A 1 143 ? 30.430 28.321 13.583 1.00 63.72 143 GLN A CA 1
ATOM 1131 C C . GLN A 1 143 ? 31.921 28.659 13.737 1.00 63.72 143 GLN A C 1
ATOM 1133 O O . GLN A 1 143 ? 32.299 29.830 13.650 1.00 63.72 143 GLN A O 1
ATOM 1138 N N . GLU A 1 144 ? 32.773 27.653 13.926 1.00 66.25 144 GLU A N 1
ATOM 1139 C CA . GLU A 1 144 ? 34.225 27.816 14.028 1.00 66.25 144 GLU A CA 1
ATOM 1140 C C . GLU A 1 144 ? 34.841 28.247 12.684 1.00 66.25 144 GLU A C 1
ATOM 1142 O O . GLU A 1 144 ? 35.622 29.202 12.627 1.00 66.25 144 GLU A O 1
ATOM 1147 N N . ALA A 1 145 ? 34.396 27.653 11.571 1.00 65.19 145 ALA A N 1
ATOM 1148 C CA . ALA A 1 145 ? 34.795 28.061 10.223 1.00 65.19 145 ALA A CA 1
ATOM 1149 C C . ALA A 1 145 ? 34.355 29.501 9.888 1.00 65.19 145 ALA A C 1
ATOM 1151 O O . ALA A 1 145 ? 35.090 30.248 9.237 1.00 65.19 145 ALA A O 1
ATOM 1152 N N . ALA A 1 146 ? 33.182 29.932 10.365 1.00 61.00 146 ALA A N 1
ATOM 1153 C CA . ALA A 1 146 ? 32.710 31.310 10.226 1.00 61.00 146 ALA A CA 1
ATOM 1154 C C . ALA A 1 146 ? 33.473 32.305 11.124 1.00 61.00 146 ALA A C 1
ATOM 1156 O O . ALA A 1 146 ? 33.561 33.494 10.792 1.00 61.00 146 ALA A O 1
ATOM 1157 N N . ALA A 1 147 ? 34.038 31.849 12.246 1.00 63.06 147 ALA A N 1
ATOM 1158 C CA . ALA A 1 147 ? 34.835 32.680 13.145 1.00 63.06 147 ALA A CA 1
ATOM 1159 C C . ALA A 1 147 ? 36.219 33.019 12.562 1.00 63.06 147 ALA A C 1
ATOM 1161 O O . ALA A 1 147 ? 36.662 34.156 12.720 1.00 63.06 147 ALA A O 1
ATOM 1162 N N . ASN A 1 148 ? 36.834 32.094 11.817 1.00 62.50 148 ASN A N 1
ATOM 1163 C CA . ASN A 1 148 ? 38.184 32.249 11.254 1.00 62.50 148 ASN A CA 1
ATOM 1164 C C . ASN A 1 148 ? 38.209 32.637 9.758 1.00 62.50 148 ASN A C 1
ATOM 1166 O O . ASN A 1 148 ? 39.263 32.623 9.123 1.00 62.50 148 ASN A O 1
ATOM 1170 N N . SER A 1 149 ? 37.060 32.998 9.171 1.00 61.91 149 SER A N 1
ATOM 1171 C CA . SER A 1 149 ? 36.951 33.284 7.734 1.00 61.91 149 SER A CA 1
ATOM 1172 C C . SER A 1 149 ? 37.320 34.733 7.358 1.00 61.91 149 SER A C 1
ATOM 1174 O O . SER A 1 149 ? 36.792 35.681 7.953 1.00 61.91 149 SER A O 1
ATOM 1176 N N . PRO A 1 150 ? 38.107 34.955 6.278 1.00 57.12 150 PRO A N 1
ATOM 1177 C CA . PRO A 1 150 ? 38.412 36.290 5.746 1.00 57.12 150 PRO A CA 1
ATOM 1178 C C . PRO A 1 150 ? 37.180 37.022 5.176 1.00 57.12 150 PRO A C 1
ATOM 1180 O O . PRO A 1 150 ? 37.269 38.194 4.803 1.00 57.12 150 PRO A O 1
ATOM 1183 N N . LEU A 1 151 ? 36.010 36.367 5.118 1.00 58.16 151 LEU A N 1
ATOM 1184 C CA . LEU A 1 151 ? 34.752 37.017 4.754 1.00 58.16 151 LEU A CA 1
ATOM 1185 C C . LEU A 1 151 ? 34.281 38.047 5.788 1.00 58.16 151 LEU A C 1
ATOM 1187 O O . LEU A 1 151 ? 33.665 39.024 5.374 1.00 58.16 151 LEU A O 1
ATOM 1191 N N . LYS A 1 152 ? 34.586 37.908 7.090 1.00 58.47 152 LYS A N 1
ATOM 1192 C CA . LYS A 1 152 ? 34.203 38.937 8.082 1.00 58.47 152 LYS A CA 1
ATOM 1193 C C . LYS A 1 152 ? 34.853 40.287 7.779 1.00 58.47 152 LYS A C 1
ATOM 1195 O O . LYS A 1 152 ? 34.163 41.301 7.817 1.00 58.47 152 LYS A O 1
ATOM 1200 N N . ALA A 1 153 ? 36.135 40.287 7.406 1.00 62.19 153 ALA A N 1
ATOM 1201 C CA . ALA A 1 153 ? 36.849 41.495 6.994 1.00 62.19 153 ALA A CA 1
ATOM 1202 C C . ALA A 1 153 ? 36.250 42.088 5.705 1.00 62.19 153 ALA A C 1
ATOM 1204 O O . ALA A 1 153 ? 35.908 43.265 5.669 1.00 62.19 153 ALA A O 1
ATOM 1205 N N . LYS A 1 154 ? 35.989 41.254 4.684 1.00 65.25 154 LYS A N 1
ATOM 1206 C CA . LYS A 1 154 ? 35.378 41.706 3.417 1.00 65.25 154 LYS A CA 1
ATOM 1207 C C . LYS A 1 154 ? 33.952 42.242 3.577 1.00 65.25 154 LYS A C 1
ATOM 1209 O O . LYS A 1 154 ? 33.560 43.164 2.867 1.00 65.25 154 LYS A O 1
ATOM 1214 N N . VAL A 1 155 ? 33.157 41.662 4.475 1.00 67.00 155 VAL A N 1
ATOM 1215 C CA . VAL A 1 155 ? 31.786 42.114 4.755 1.00 67.00 155 VAL A CA 1
ATOM 1216 C C . VAL A 1 155 ? 31.798 43.397 5.585 1.00 67.00 155 VAL A C 1
ATOM 1218 O O . VAL A 1 155 ? 30.994 44.287 5.314 1.00 67.00 155 VAL A O 1
ATOM 1221 N N . ALA A 1 156 ? 32.723 43.528 6.540 1.00 70.69 156 ALA A N 1
ATOM 1222 C CA . ALA A 1 156 ? 32.908 44.756 7.308 1.00 70.69 156 ALA A CA 1
ATOM 1223 C C . ALA A 1 156 ? 33.331 45.930 6.407 1.00 70.69 156 ALA A C 1
ATOM 1225 O O . ALA A 1 156 ? 32.694 46.983 6.458 1.00 70.69 156 ALA A O 1
ATOM 1226 N N . ASP A 1 157 ? 34.304 45.724 5.513 1.00 75.12 157 ASP A N 1
ATOM 1227 C CA . ASP A 1 157 ? 34.753 46.745 4.555 1.00 75.12 157 ASP A CA 1
ATOM 1228 C C . ASP A 1 157 ? 33.630 47.158 3.598 1.00 75.12 157 ASP A C 1
ATOM 1230 O O . ASP A 1 157 ? 33.381 48.346 3.381 1.00 75.12 157 ASP A O 1
ATOM 1234 N N . LYS A 1 158 ? 32.871 46.185 3.082 1.00 76.88 158 LYS A N 1
ATOM 1235 C CA . LYS A 1 158 ? 31.754 46.461 2.170 1.00 76.88 158 LYS A CA 1
ATOM 1236 C C . LYS A 1 158 ? 30.582 47.156 2.870 1.00 76.88 158 LYS A C 1
ATOM 1238 O O . LYS A 1 158 ? 29.898 47.972 2.253 1.00 76.88 158 LYS A O 1
ATOM 1243 N N . MET A 1 159 ? 30.348 46.875 4.155 1.00 71.56 159 MET A N 1
ATOM 1244 C CA . MET A 1 159 ? 29.368 47.616 4.956 1.00 71.56 159 MET A CA 1
ATOM 1245 C C . MET A 1 159 ? 29.828 49.044 5.257 1.00 71.56 159 MET A C 1
ATOM 1247 O O . MET A 1 159 ? 29.002 49.957 5.208 1.00 71.56 159 MET A O 1
ATOM 1251 N N . ALA A 1 160 ? 31.120 49.263 5.514 1.00 78.88 160 ALA A N 1
ATOM 1252 C CA . ALA A 1 160 ? 31.670 50.605 5.683 1.00 78.88 160 ALA A CA 1
ATOM 1253 C C . ALA A 1 160 ? 31.525 51.435 4.392 1.00 78.88 160 ALA A C 1
ATOM 1255 O O . ALA A 1 160 ? 31.072 52.578 4.453 1.00 78.88 160 ALA A O 1
ATOM 1256 N N . GLU A 1 161 ? 31.800 50.836 3.228 1.00 81.25 161 GLU A N 1
ATOM 1257 C CA . GLU A 1 161 ? 31.619 51.467 1.912 1.00 81.25 161 GLU A CA 1
ATOM 1258 C C . GLU A 1 161 ? 30.144 51.779 1.599 1.00 81.25 161 GLU A C 1
ATOM 1260 O O . GLU A 1 161 ? 29.811 52.850 1.088 1.00 81.25 161 GLU A O 1
ATOM 1265 N N . MET A 1 162 ? 29.222 50.867 1.926 1.00 74.88 162 MET A N 1
ATOM 1266 C CA . MET A 1 162 ? 27.791 51.116 1.724 1.00 74.88 162 MET A CA 1
ATOM 1267 C C . MET A 1 162 ? 27.266 52.222 2.640 1.00 74.88 162 MET A C 1
ATOM 1269 O O . MET A 1 162 ? 26.444 53.035 2.211 1.00 74.88 162 MET A O 1
ATOM 1273 N N . LYS A 1 163 ? 27.759 52.297 3.880 1.00 79.38 163 LYS A N 1
ATOM 1274 C CA . LYS A 1 163 ? 27.349 53.335 4.830 1.00 79.38 163 LYS A CA 1
ATOM 1275 C C . LYS A 1 163 ? 27.799 54.726 4.375 1.00 79.38 163 LYS A C 1
ATOM 1277 O O . LYS A 1 163 ? 27.015 55.669 4.464 1.00 79.38 163 LYS A O 1
ATOM 1282 N N . THR A 1 164 ? 29.017 54.862 3.846 1.00 81.00 164 THR A N 1
ATOM 1283 C CA . THR A 1 164 ? 29.522 56.143 3.321 1.00 81.00 164 THR A CA 1
ATOM 1284 C C . THR A 1 164 ? 28.807 56.568 2.038 1.00 81.00 164 THR A C 1
ATOM 1286 O O . THR A 1 164 ? 28.387 57.723 1.943 1.00 81.00 164 THR A O 1
ATOM 1289 N N . LYS A 1 165 ? 28.565 55.641 1.099 1.00 82.75 165 LYS A N 1
ATOM 1290 C CA . LYS A 1 165 ? 27.775 55.914 -0.118 1.00 82.75 165 LYS A CA 1
ATOM 1291 C C . LYS A 1 165 ? 26.332 56.318 0.193 1.00 82.75 165 LYS A C 1
ATOM 1293 O O . LYS A 1 165 ? 25.823 57.267 -0.398 1.00 82.75 165 LYS A O 1
ATOM 1298 N N . GLY A 1 166 ? 25.686 55.646 1.149 1.00 74.38 166 GLY A N 1
ATOM 1299 C CA . GLY A 1 166 ? 24.336 55.999 1.597 1.00 74.38 166 GLY A CA 1
ATOM 1300 C C . GLY A 1 166 ? 24.270 57.404 2.202 1.00 74.38 166 GLY A C 1
ATOM 1301 O O . GLY A 1 166 ? 23.362 58.173 1.885 1.00 74.38 166 GLY A O 1
ATOM 1302 N N . LEU A 1 167 ? 25.266 57.785 3.011 1.00 76.75 167 LEU A N 1
ATOM 1303 C CA . LEU A 1 167 ? 25.334 59.120 3.612 1.00 76.75 167 LEU A CA 1
ATOM 1304 C C . LEU A 1 167 ? 25.521 60.223 2.553 1.00 76.75 167 LEU A C 1
ATOM 1306 O O . LEU A 1 167 ? 24.842 61.248 2.615 1.00 76.75 167 LEU A O 1
ATOM 1310 N N . GLN A 1 168 ? 26.379 59.994 1.551 1.00 74.25 168 GLN A N 1
ATOM 1311 C CA . GLN A 1 168 ? 26.573 60.923 0.427 1.00 74.25 168 GLN A CA 1
ATOM 1312 C C . GLN A 1 168 ? 25.301 61.090 -0.405 1.00 74.25 168 GLN A C 1
ATOM 1314 O O . GLN A 1 168 ? 24.863 62.211 -0.641 1.00 74.25 168 GLN A O 1
ATOM 1319 N N . MET A 1 169 ? 24.645 59.986 -0.765 1.00 73.12 169 MET A N 1
ATOM 1320 C CA . MET A 1 169 ? 23.417 60.021 -1.560 1.00 73.12 169 MET A CA 1
ATOM 1321 C C . MET A 1 169 ? 22.279 60.765 -0.839 1.00 73.12 169 MET A C 1
ATOM 1323 O O . MET A 1 169 ? 21.481 61.461 -1.469 1.00 73.12 169 MET A O 1
ATOM 1327 N N . THR A 1 170 ? 22.243 60.678 0.493 1.00 74.62 170 THR A N 1
ATOM 1328 C CA . THR A 1 170 ? 21.282 61.418 1.323 1.00 74.62 170 THR A CA 1
ATOM 1329 C C . THR A 1 170 ? 21.623 62.912 1.374 1.00 74.62 170 THR A C 1
ATOM 1331 O O . THR A 1 170 ? 20.740 63.751 1.195 1.00 74.62 170 THR A O 1
ATOM 1334 N N . SER A 1 171 ? 22.902 63.258 1.549 1.00 78.12 171 SER A N 1
ATOM 1335 C CA . SER A 1 171 ? 23.385 64.647 1.525 1.00 78.12 171 SER A CA 1
ATOM 1336 C C . SER A 1 171 ? 23.101 65.332 0.182 1.00 78.12 171 SER A C 1
ATOM 1338 O O . SER A 1 171 ? 22.573 66.446 0.147 1.00 78.12 171 SER A O 1
ATOM 1340 N N . ASP A 1 172 ? 23.364 64.644 -0.930 1.00 83.94 172 ASP A N 1
ATOM 1341 C CA . ASP A 1 172 ? 23.134 65.157 -2.284 1.00 83.94 172 ASP A CA 1
ATOM 1342 C C . ASP A 1 172 ? 21.642 65.337 -2.588 1.00 83.94 172 ASP A C 1
ATOM 1344 O O . ASP A 1 172 ? 21.238 66.315 -3.226 1.00 83.94 172 ASP A O 1
ATOM 1348 N N . GLY A 1 173 ? 20.803 64.420 -2.095 1.00 80.88 173 GLY A N 1
ATOM 1349 C CA . GLY A 1 173 ? 19.348 64.540 -2.167 1.00 80.88 173 GLY A CA 1
ATOM 1350 C C . GLY A 1 173 ? 18.842 65.787 -1.439 1.00 80.88 173 GLY A C 1
ATOM 1351 O O . GLY A 1 173 ? 18.097 66.582 -2.015 1.00 80.88 173 GLY A O 1
ATOM 1352 N N . VAL A 1 174 ? 19.304 66.013 -0.204 1.00 77.94 174 VAL A N 1
ATOM 1353 C CA . VAL A 1 174 ? 18.942 67.202 0.590 1.00 77.94 174 VAL A CA 1
ATOM 1354 C C . VAL A 1 174 ? 19.423 68.492 -0.085 1.00 77.94 174 VAL A C 1
ATOM 1356 O O . VAL A 1 174 ? 18.668 69.466 -0.153 1.00 77.94 174 VAL A O 1
ATOM 1359 N N . ALA A 1 175 ? 20.638 68.507 -0.642 1.00 83.56 175 ALA A N 1
ATOM 1360 C CA . ALA A 1 175 ? 21.170 69.659 -1.368 1.00 83.56 175 ALA A CA 1
ATOM 1361 C C . ALA A 1 175 ? 20.327 70.002 -2.611 1.00 83.56 175 ALA A C 1
ATOM 1363 O O . ALA A 1 175 ? 19.981 71.169 -2.826 1.00 83.56 175 ALA A O 1
ATOM 1364 N N . LYS A 1 176 ? 19.920 68.992 -3.394 1.00 84.06 176 LYS A N 1
ATOM 1365 C CA . LYS A 1 176 ? 19.037 69.175 -4.559 1.00 84.06 176 LYS A CA 1
ATOM 1366 C C . LYS A 1 176 ? 17.661 69.708 -4.172 1.00 84.06 176 LYS A C 1
ATOM 1368 O O . LYS A 1 176 ? 17.175 70.636 -4.820 1.00 84.06 176 LYS A O 1
ATOM 1373 N N . ILE A 1 177 ? 17.061 69.175 -3.108 1.00 79.94 177 ILE A N 1
ATOM 1374 C CA . ILE A 1 177 ? 15.756 69.639 -2.616 1.00 79.94 177 ILE A CA 1
ATOM 1375 C C . ILE A 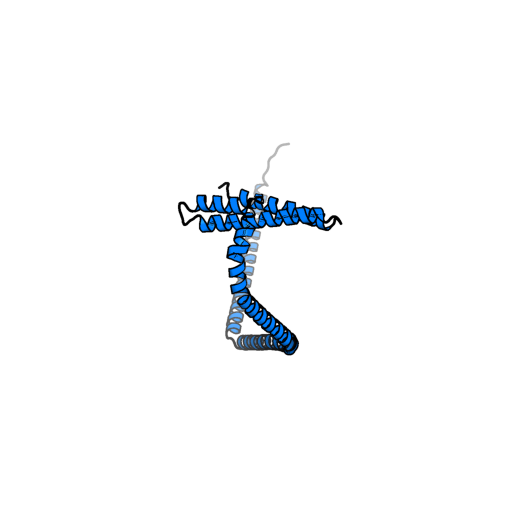1 177 ? 15.850 71.102 -2.179 1.00 79.94 177 ILE A C 1
ATOM 1377 O O . ILE A 1 177 ? 15.023 71.916 -2.590 1.00 79.94 177 ILE A O 1
ATOM 1381 N N . LYS A 1 178 ? 16.887 71.476 -1.417 1.00 83.06 178 LYS A N 1
ATOM 1382 C CA . LYS A 1 178 ? 17.094 72.870 -0.997 1.00 83.06 178 LYS A CA 1
ATOM 1383 C C . LYS A 1 178 ? 17.231 73.805 -2.208 1.00 83.06 178 LYS A C 1
ATOM 1385 O O . LYS A 1 178 ? 16.598 74.859 -2.238 1.00 83.06 178 LYS A O 1
ATOM 1390 N N . ALA A 1 179 ? 17.975 73.395 -3.237 1.00 80.88 179 ALA A N 1
ATOM 1391 C CA . ALA A 1 179 ? 18.112 74.163 -4.475 1.00 80.88 179 ALA A CA 1
ATOM 1392 C C . ALA A 1 179 ? 16.793 74.281 -5.271 1.00 80.88 179 ALA A C 1
ATOM 1394 O O . ALA A 1 179 ? 16.527 75.326 -5.868 1.00 80.88 179 ALA A O 1
ATOM 1395 N N . GLN A 1 180 ? 15.950 73.240 -5.285 1.00 81.56 180 GLN A N 1
ATOM 1396 C CA . GLN A 1 180 ? 14.623 73.293 -5.914 1.00 81.56 180 GLN A CA 1
ATOM 1397 C C . GLN A 1 180 ? 13.661 74.213 -5.160 1.00 81.56 180 GLN A C 1
ATOM 1399 O O . GLN A 1 180 ? 12.935 74.980 -5.791 1.00 81.56 180 GLN A O 1
ATOM 1404 N N . VAL A 1 181 ? 13.668 74.169 -3.826 1.00 79.06 181 VAL A N 1
ATOM 1405 C CA . VAL A 1 181 ? 12.809 75.025 -2.997 1.00 79.06 181 VAL A CA 1
ATOM 1406 C C . VAL A 1 181 ? 13.174 76.499 -3.177 1.00 79.06 181 VAL A C 1
ATOM 1408 O O . VAL A 1 181 ? 12.275 77.311 -3.384 1.00 79.06 181 VAL A O 1
ATOM 1411 N N . SER A 1 182 ? 14.466 76.854 -3.185 1.00 80.31 182 SER A N 1
ATOM 1412 C CA . SER A 1 182 ? 14.883 78.238 -3.463 1.00 80.31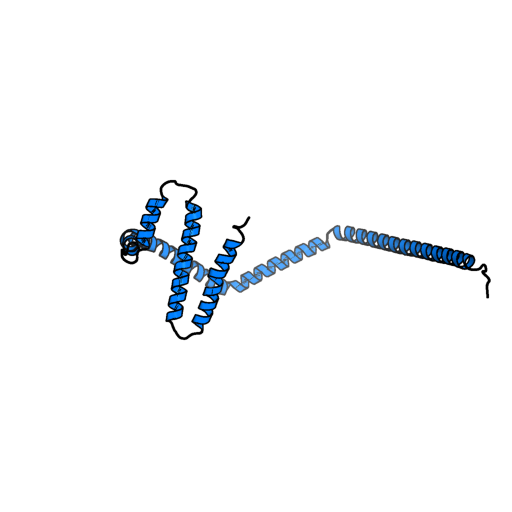 182 SER A CA 1
ATOM 1413 C C . SER A 1 182 ? 14.468 78.710 -4.859 1.00 80.31 182 SER A C 1
ATOM 1415 O O . SER A 1 182 ? 14.012 79.841 -4.996 1.00 80.31 182 SER A O 1
ATOM 1417 N N . ARG A 1 183 ? 14.544 77.850 -5.887 1.00 77.25 183 ARG A N 1
ATOM 1418 C CA . ARG A 1 183 ? 14.070 78.197 -7.240 1.00 77.25 183 ARG A CA 1
ATOM 1419 C C . ARG A 1 183 ? 12.559 78.414 -7.313 1.00 77.25 183 ARG A C 1
ATOM 1421 O O . ARG A 1 183 ? 12.128 79.341 -7.985 1.00 77.25 183 ARG A O 1
ATOM 1428 N N . ARG A 1 184 ? 11.759 77.607 -6.609 1.00 76.19 184 ARG A N 1
ATOM 1429 C CA . ARG A 1 184 ? 10.300 77.808 -6.551 1.00 76.19 184 ARG A CA 1
ATOM 1430 C C . ARG A 1 184 ? 9.924 79.113 -5.864 1.00 76.19 184 ARG A C 1
ATOM 1432 O O . ARG A 1 184 ? 9.053 79.805 -6.366 1.00 76.19 184 ARG A O 1
ATOM 1439 N N . LYS A 1 185 ? 10.605 79.459 -4.766 1.00 77.19 185 LYS A N 1
ATOM 1440 C CA . LYS A 1 185 ? 10.396 80.746 -4.085 1.00 77.19 185 LYS A CA 1
ATOM 1441 C C . LYS A 1 185 ? 10.747 81.938 -4.979 1.00 77.19 185 LYS A C 1
ATOM 1443 O O . LYS A 1 185 ? 10.067 82.951 -4.916 1.00 77.19 185 LYS A O 1
ATOM 1448 N N . LEU A 1 186 ? 11.783 81.804 -5.812 1.00 73.12 186 LEU A N 1
ATOM 1449 C CA . LEU A 1 186 ? 12.153 82.835 -6.783 1.00 73.12 186 LEU A CA 1
ATOM 1450 C C . LEU A 1 186 ? 11.106 82.965 -7.904 1.00 73.12 186 LEU A C 1
ATOM 1452 O O . LEU A 1 186 ? 10.740 84.078 -8.244 1.00 73.12 186 LEU A O 1
ATOM 1456 N N . SER A 1 187 ? 10.580 81.847 -8.423 1.00 68.69 187 SER A N 1
ATOM 1457 C CA . SER A 1 187 ? 9.496 81.853 -9.424 1.00 68.69 187 SER A CA 1
ATOM 1458 C C . SER A 1 187 ? 8.220 82.492 -8.880 1.00 68.69 187 SER A C 1
ATOM 1460 O O . SER A 1 187 ? 7.685 83.390 -9.507 1.00 68.69 187 SER A O 1
ATOM 1462 N N . SER A 1 188 ? 7.784 82.107 -7.674 1.00 69.62 188 SER A N 1
ATOM 1463 C CA . SER A 1 188 ? 6.566 82.666 -7.073 1.00 69.62 188 SER A CA 1
ATOM 1464 C C . SER A 1 188 ? 6.677 84.157 -6.751 1.00 69.62 188 SER A C 1
ATOM 1466 O O . SER A 1 188 ? 5.665 84.839 -6.696 1.00 69.62 188 SER A O 1
ATOM 1468 N N . ALA A 1 189 ? 7.892 84.655 -6.493 1.00 69.75 189 ALA A N 1
ATOM 1469 C CA . ALA A 1 189 ? 8.124 86.084 -6.298 1.00 69.75 189 ALA A CA 1
ATOM 1470 C C . ALA A 1 189 ? 8.047 86.863 -7.622 1.00 69.75 189 ALA A C 1
ATOM 1472 O O . ALA A 1 189 ? 7.588 87.994 -7.619 1.00 69.75 189 ALA A O 1
ATOM 1473 N N . ILE A 1 190 ? 8.456 86.249 -8.739 1.00 66.00 190 ILE A N 1
ATOM 1474 C CA . ILE A 1 190 ? 8.318 86.833 -10.080 1.00 66.00 190 ILE A CA 1
ATOM 1475 C C . ILE A 1 190 ? 6.845 86.843 -10.513 1.00 66.00 190 ILE A C 1
ATOM 1477 O O . ILE A 1 190 ? 6.383 87.851 -11.032 1.00 66.00 190 ILE A O 1
ATOM 1481 N N . ASP A 1 191 ? 6.100 85.763 -10.259 1.00 67.19 191 ASP A N 1
ATOM 1482 C CA . ASP A 1 191 ? 4.678 85.669 -10.625 1.00 67.19 191 ASP A CA 1
ATOM 1483 C C . ASP A 1 191 ? 3.815 86.676 -9.831 1.00 67.19 191 ASP A C 1
ATOM 1485 O O . ASP A 1 191 ? 2.919 87.299 -10.391 1.00 67.19 191 ASP A O 1
ATOM 1489 N N . ALA A 1 192 ? 4.132 86.910 -8.550 1.00 63.88 192 ALA A N 1
ATOM 1490 C CA . ALA A 1 192 ? 3.420 87.882 -7.712 1.00 63.88 192 ALA A CA 1
ATOM 1491 C C . ALA A 1 192 ? 3.625 89.350 -8.138 1.00 63.88 192 ALA A C 1
ATOM 1493 O O . ALA A 1 192 ? 2.753 90.175 -7.875 1.00 63.88 192 ALA A O 1
ATOM 1494 N N . ASP A 1 193 ? 4.749 89.676 -8.786 1.00 57.34 193 ASP A N 1
ATOM 1495 C CA . ASP A 1 193 ? 4.997 91.014 -9.347 1.00 57.34 193 ASP A CA 1
ATOM 1496 C C . ASP A 1 193 ? 4.292 91.214 -10.703 1.00 57.34 193 ASP A C 1
ATOM 1498 O O . ASP A 1 193 ? 4.006 92.347 -11.079 1.00 57.34 193 ASP A O 1
ATOM 1502 N N . VAL A 1 194 ? 3.980 90.137 -11.436 1.00 60.59 194 VAL A N 1
ATOM 1503 C CA . VAL A 1 194 ? 3.278 90.207 -12.734 1.00 60.59 194 VAL A CA 1
ATOM 1504 C C . VAL A 1 194 ? 1.775 90.456 -12.565 1.00 60.59 194 VAL A C 1
ATOM 1506 O O . VAL A 1 194 ? 1.172 91.110 -13.412 1.00 60.59 194 VAL A O 1
ATOM 1509 N N . ASP A 1 195 ? 1.179 90.006 -11.459 1.00 59.78 195 ASP A N 1
ATOM 1510 C CA . ASP A 1 195 ? -0.246 90.222 -11.163 1.00 59.78 195 ASP A CA 1
ATOM 1511 C C . ASP A 1 195 ? -0.544 91.620 -10.566 1.00 59.78 195 ASP A C 1
ATOM 1513 O O . ASP A 1 195 ? -1.702 91.956 -10.306 1.00 59.78 195 ASP A O 1
ATOM 1517 N N . ALA A 1 196 ? 0.483 92.449 -10.335 1.00 59.78 196 ALA A N 1
ATOM 1518 C CA . ALA A 1 196 ? 0.374 93.782 -9.743 1.00 59.78 196 ALA A CA 1
ATOM 1519 C C . ALA A 1 196 ? 0.457 94.921 -10.786 1.00 59.78 196 ALA A C 1
ATOM 1521 O O . ALA A 1 196 ? 1.263 95.833 -10.640 1.00 59.78 196 ALA A O 1
ATOM 1522 N N . GLU A 1 197 ? -0.399 94.920 -11.814 1.00 56.53 197 GLU A N 1
ATOM 1523 C CA . GLU A 1 197 ? -0.738 96.122 -12.606 1.00 56.53 197 GLU A CA 1
ATOM 1524 C C . GLU A 1 197 ? -2.195 96.066 -13.129 1.00 56.53 197 GLU A C 1
ATOM 1526 O O . GLU A 1 197 ? -2.769 94.983 -13.226 1.00 56.53 197 GLU A O 1
ATOM 1531 N N . PRO A 1 198 ? -2.846 97.225 -13.378 1.00 62.25 198 PRO A N 1
ATOM 1532 C CA . PRO A 1 198 ? -4.206 97.485 -12.916 1.00 62.25 198 PRO A CA 1
ATOM 1533 C C . PRO A 1 198 ? -5.253 97.560 -14.042 1.00 62.25 198 PRO A C 1
ATOM 1535 O O . PRO A 1 198 ? -5.102 98.312 -15.000 1.00 62.25 198 PRO A O 1
ATOM 1538 N N . GLU A 1 199 ? -6.396 96.906 -13.840 1.00 55.31 199 GLU A N 1
ATOM 1539 C CA . GLU A 1 199 ? -7.681 97.231 -14.481 1.00 55.31 199 GLU A CA 1
ATOM 1540 C C . GLU A 1 199 ? -8.685 97.447 -13.329 1.00 55.31 199 GLU A C 1
ATOM 1542 O O . GLU A 1 199 ? -8.895 96.550 -12.521 1.00 55.31 199 GLU A O 1
ATOM 1547 N N . ALA A 1 200 ? -9.172 98.644 -12.989 1.00 56.44 200 ALA A N 1
ATOM 1548 C CA . ALA A 1 200 ? -9.941 99.613 -13.770 1.00 56.44 200 ALA A CA 1
ATOM 1549 C C . ALA A 1 200 ? -11.199 99.002 -14.419 1.00 56.44 200 ALA A C 1
ATOM 1551 O O . ALA A 1 200 ? -11.146 98.574 -15.565 1.00 56.44 200 ALA A O 1
ATOM 1552 N N . ILE A 1 201 ? -12.328 99.004 -13.694 1.00 54.28 201 ILE A N 1
ATOM 1553 C CA . ILE A 1 201 ? -13.586 99.727 -14.004 1.00 54.28 201 ILE A CA 1
ATOM 1554 C C . ILE A 1 201 ? -14.661 99.347 -12.956 1.00 54.28 201 ILE A C 1
ATOM 1556 O O . ILE A 1 201 ? -14.939 98.168 -12.760 1.00 54.28 201 ILE A O 1
ATOM 1560 N N . GLU A 1 202 ? -15.236 100.407 -12.366 1.00 47.00 202 GLU A N 1
ATOM 1561 C CA . GLU A 1 202 ? -16.430 100.548 -11.492 1.00 47.00 202 GLU A CA 1
ATOM 1562 C C . GLU A 1 202 ? -16.457 99.933 -10.080 1.00 47.00 202 GLU A C 1
ATOM 1564 O O . GLU A 1 202 ? -16.720 98.725 -9.906 1.00 47.00 202 GLU A O 1
#

Organism: Saprolegnia diclina (strain VS20) (NCBI:txid1156394)

InterPro domains:
  IPR004345 TB2/DP1/HVA22 [PF03134] (18-94)
  IPR004345 TB2/DP1/HVA22 [PTHR12300] (12-140)

Secondary structure (DSSP, 8-state):
--HHHHHHHHHHHHHHHHHHHHHHHHTSS-HHHHHHHHHHHHHHHHHHHHHHHHHHHTTS-SSHHHHHHHHHHHHH-TTTTHHHHHIIIIIHHHHHHHHHHHHHHHHHHHHHHHHHHHHHHHHHHHHHHHHHHHHHHHHHHHHHHHHS-THHHHHHHHHHHHHHHHHHHHHHHHHHHHHHHHHHHHHHHHHHHHT-S-----